Protein AF-A0ABD2HYL1-F1 (afdb_monomer_lite)

Secondary structure (DSSP, 8-state):
-THHHHHHHHHHHHHHHHHHHHHHHHHHHHHHHHHHHHHHHHHHHHHT-----------------------------PPP------------------TT-SS---EEPPSSHHHH-TTTTS--SEEEEEEE-SSHHHHHHHHHHHHTTTTSS-TTEEEEEEEEEPPHHHHHHHHHHHHHHHHHHHHHH--EEEEEEE--GGGHHHHHHH-

Organism: Heterodera schachtii (NCBI:txid97005)

InterPro domains:
  IPR002659 Glycosyl transferase, family 31 [PF01762] (141-208)
  IPR002659 Glycosyl transferase, family 31 [PTHR11214] (102-208)

Foldseek 3Di:
DPVVVVVVVVVVVVVVVVVVVVVVVVVVVVVVVVVVVVVVVVVVVVVPPPDPPPDDPPDDDDDDDDDDDDDDDDDDDDDDDDDPDDPPPDPDQDQDADPPDPDRKGKDAQPDPCLRCVPPPDQAPEEAEAEFELDPVRVVVVVVCCVPVVVVDDPSYQYAYEYEAADPVCVVPPRVPSVVVVVVVCVVPSRYIYMPHHSDPVCVVVVVVVD

pLDDT: mean 70.11, std 19.96, range [29.92, 96.69]

Structure (mmCIF, N/CA/C/O backbone):
data_AF-A0ABD2HYL1-F1
#
_entry.id   AF-A0ABD2HYL1-F1
#
loop_
_atom_site.group_PDB
_atom_site.id
_atom_site.type_symbol
_atom_site.label_atom_id
_atom_site.label_alt_id
_atom_site.label_comp_id
_atom_site.label_asym_id
_atom_site.label_entity_id
_atom_site.label_seq_id
_atom_site.pdbx_PDB_ins_code
_atom_site.Cartn_x
_atom_site.Cartn_y
_atom_site.Cartn_z
_atom_site.occupancy
_atom_site.B_iso_or_equiv
_atom_site.auth_seq_id
_atom_site.auth_comp_id
_atom_site.auth_asym_id
_atom_site.auth_atom_id
_atom_site.pdbx_PDB_model_num
ATOM 1 N N . MET A 1 1 ? 45.367 16.765 -58.460 1.00 54.31 1 MET A N 1
ATOM 2 C CA . MET A 1 1 ? 44.825 15.925 -57.358 1.00 54.31 1 MET A CA 1
ATOM 3 C C . MET A 1 1 ? 44.643 16.677 -56.028 1.00 54.31 1 MET A C 1
ATOM 5 O O . MET A 1 1 ? 44.100 16.112 -55.086 1.00 54.31 1 MET A O 1
ATOM 9 N N . GLU A 1 2 ? 45.032 17.951 -55.944 1.00 55.72 2 GLU A N 1
ATOM 10 C CA . GLU A 1 2 ? 45.098 18.722 -54.691 1.00 55.72 2 GLU A CA 1
ATOM 11 C C . GLU A 1 2 ? 43.747 19.307 -54.237 1.00 55.72 2 GLU A C 1
ATOM 13 O O . GLU A 1 2 ? 43.454 19.388 -53.047 1.00 55.72 2 GLU A O 1
ATOM 18 N N . ASN A 1 3 ? 42.843 19.569 -55.185 1.00 54.06 3 ASN A N 1
ATOM 19 C CA . ASN A 1 3 ? 41.555 20.224 -54.929 1.00 54.06 3 ASN A CA 1
ATOM 20 C C . ASN A 1 3 ? 40.503 19.346 -54.203 1.00 54.06 3 ASN A C 1
ATOM 22 O O . ASN A 1 3 ? 39.478 19.845 -53.747 1.00 54.06 3 ASN A O 1
ATOM 26 N N . ARG A 1 4 ? 40.729 18.026 -54.070 1.00 55.81 4 ARG A N 1
ATOM 27 C CA . ARG A 1 4 ? 39.819 17.123 -53.325 1.00 55.81 4 ARG A CA 1
ATOM 28 C C . ARG A 1 4 ? 40.064 17.129 -51.815 1.00 55.81 4 ARG A C 1
ATOM 30 O O . ARG A 1 4 ? 39.136 16.847 -51.062 1.00 55.81 4 ARG A O 1
ATOM 37 N N . LYS A 1 5 ? 41.283 17.450 -51.364 1.00 58.38 5 LYS A N 1
ATOM 38 C CA . LYS A 1 5 ? 41.641 17.392 -49.938 1.00 58.38 5 LYS A CA 1
ATOM 39 C C . LYS A 1 5 ? 41.016 18.543 -49.144 1.00 58.38 5 LYS A C 1
ATOM 41 O O . LYS A 1 5 ? 40.511 18.315 -48.053 1.00 58.38 5 LYS A O 1
ATOM 46 N N . THR A 1 6 ? 40.940 19.740 -49.722 1.00 58.94 6 THR A N 1
ATOM 47 C CA . THR A 1 6 ? 40.376 20.945 -49.081 1.00 58.94 6 THR A CA 1
ATOM 48 C C . THR A 1 6 ? 38.859 20.868 -48.858 1.00 58.94 6 THR A C 1
ATOM 50 O O . THR A 1 6 ? 38.344 21.384 -47.865 1.00 58.94 6 THR A O 1
ATOM 53 N N . ASN A 1 7 ? 38.125 20.180 -49.739 1.00 58.03 7 ASN A N 1
ATOM 54 C CA . ASN A 1 7 ? 36.667 20.046 -49.632 1.00 58.03 7 ASN A CA 1
ATOM 55 C C . ASN A 1 7 ? 36.246 19.088 -48.499 1.00 58.03 7 ASN A C 1
ATOM 57 O O . ASN A 1 7 ? 35.218 19.296 -47.851 1.00 58.03 7 ASN A O 1
ATOM 61 N N . LEU A 1 8 ? 37.059 18.063 -48.216 1.00 61.22 8 LEU A N 1
ATOM 62 C CA . LEU A 1 8 ? 36.779 17.086 -47.161 1.00 61.22 8 LEU A CA 1
ATOM 63 C C . LEU A 1 8 ? 36.908 17.717 -45.766 1.00 61.22 8 LEU A C 1
ATOM 65 O O . LEU A 1 8 ? 36.007 17.572 -44.940 1.00 61.22 8 LEU A O 1
ATOM 69 N N . THR A 1 9 ? 37.973 18.486 -45.526 1.00 59.97 9 THR A N 1
ATOM 70 C CA . THR A 1 9 ? 38.236 19.141 -44.233 1.00 59.97 9 THR A CA 1
ATOM 71 C C . THR A 1 9 ? 37.125 20.124 -43.857 1.00 59.97 9 THR A C 1
ATOM 73 O O . THR A 1 9 ? 36.706 20.187 -42.701 1.00 59.97 9 THR A O 1
ATOM 76 N N . ARG A 1 10 ? 36.561 20.830 -44.847 1.00 60.31 10 ARG A N 1
ATOM 77 C CA . ARG A 1 10 ? 35.443 21.765 -44.639 1.00 60.31 10 ARG A CA 1
ATOM 78 C C . ARG A 1 10 ? 34.154 21.050 -44.218 1.00 60.31 10 ARG A C 1
ATOM 80 O O . ARG A 1 10 ? 33.428 21.548 -43.362 1.00 60.31 10 ARG A O 1
ATOM 87 N N . ARG A 1 11 ? 33.882 19.858 -44.764 1.00 59.81 11 ARG A N 1
ATOM 88 C CA . ARG A 1 11 ? 32.701 19.049 -44.401 1.00 59.81 11 ARG A CA 1
ATOM 89 C C . ARG A 1 11 ? 32.804 18.450 -42.996 1.00 59.81 11 ARG A C 1
ATOM 91 O O . ARG A 1 11 ? 31.783 18.340 -42.319 1.00 59.81 11 ARG A O 1
ATOM 98 N N . PHE A 1 12 ? 34.010 18.110 -42.538 1.00 60.12 12 PHE A N 1
ATOM 99 C CA . PHE A 1 12 ? 34.228 17.644 -41.164 1.00 60.12 12 PHE A CA 1
ATOM 100 C C . PHE A 1 12 ? 34.055 18.765 -40.130 1.00 60.12 12 PHE A C 1
ATOM 102 O O . PHE A 1 12 ? 33.367 18.557 -39.131 1.00 60.12 12 PHE A O 1
ATOM 109 N N . ALA A 1 13 ? 34.554 19.974 -40.410 1.00 59.31 13 ALA A N 1
ATOM 110 C CA . ALA A 1 13 ? 34.379 21.127 -39.521 1.00 59.31 13 ALA A CA 1
ATOM 111 C C . ALA A 1 13 ? 32.898 21.519 -39.328 1.00 59.31 13 ALA A C 1
ATOM 113 O O . ALA A 1 13 ? 32.464 21.797 -38.209 1.00 59.31 13 ALA A O 1
ATOM 114 N N . ILE A 1 14 ? 32.092 21.468 -40.397 1.00 60.19 14 ILE A N 1
ATOM 115 C CA . ILE A 1 14 ? 30.652 21.777 -40.331 1.00 60.19 14 ILE A CA 1
ATOM 116 C C . ILE A 1 14 ? 29.903 20.727 -39.501 1.00 60.19 14 ILE A C 1
ATOM 118 O O . ILE A 1 14 ? 29.075 21.079 -38.664 1.00 60.19 14 ILE A O 1
ATOM 122 N N . ARG A 1 15 ? 30.218 19.434 -39.668 1.00 58.75 15 ARG A N 1
ATOM 123 C CA . ARG A 1 15 ? 29.582 18.374 -38.868 1.00 58.75 15 ARG A CA 1
ATOM 124 C C . ARG A 1 15 ? 29.908 18.508 -37.383 1.00 58.75 15 ARG A C 1
ATOM 126 O O . ARG A 1 15 ? 29.010 18.364 -36.564 1.00 58.75 15 ARG A O 1
ATOM 133 N N . GLN A 1 16 ? 31.141 18.846 -37.025 1.00 59.56 16 GLN A N 1
ATOM 134 C CA . GLN A 1 16 ? 31.532 18.988 -35.621 1.00 59.56 16 GLN A CA 1
ATOM 135 C C . GLN A 1 16 ? 30.869 20.201 -34.939 1.00 59.56 16 GLN A C 1
ATOM 137 O O . GLN A 1 16 ? 30.490 20.126 -33.771 1.00 59.56 16 GLN A O 1
ATOM 142 N N . SER A 1 17 ? 30.631 21.286 -35.684 1.00 61.88 17 SER A N 1
ATOM 143 C CA . SER A 1 17 ? 29.902 22.467 -35.196 1.00 61.88 17 SER A CA 1
ATOM 144 C C . SER A 1 17 ? 28.427 22.170 -34.873 1.00 61.88 17 SER A C 1
ATOM 146 O O . SER A 1 17 ? 27.932 22.578 -33.821 1.00 61.88 17 SER A O 1
ATOM 148 N N . VAL A 1 18 ? 27.743 21.384 -35.713 1.00 67.50 18 VAL A N 1
ATOM 149 C CA . VAL A 1 18 ? 26.324 21.029 -35.512 1.00 67.50 18 VAL A CA 1
ATOM 150 C C . VAL A 1 18 ? 26.119 20.162 -34.262 1.00 67.50 18 VAL A C 1
ATOM 152 O O . VAL A 1 18 ? 25.156 20.357 -33.520 1.00 67.50 18 VAL A O 1
ATOM 155 N N . TRP A 1 19 ? 27.046 19.245 -33.972 1.00 65.00 19 TRP A N 1
ATOM 156 C CA . TRP A 1 19 ? 26.977 18.396 -32.774 1.00 65.00 19 TRP A CA 1
ATOM 157 C C . TRP A 1 19 ? 27.194 19.184 -31.476 1.00 65.00 19 TRP A C 1
ATOM 159 O O . TRP A 1 19 ? 26.521 18.933 -30.470 1.00 65.00 19 TRP A O 1
ATOM 169 N N . ASN A 1 20 ? 28.077 20.182 -31.505 1.00 71.69 20 ASN A N 1
ATOM 170 C CA . ASN A 1 20 ? 28.303 21.064 -30.362 1.00 71.69 20 ASN A CA 1
ATOM 171 C C . ASN A 1 20 ? 27.087 21.960 -30.086 1.00 71.69 20 ASN A C 1
ATOM 173 O O . ASN A 1 20 ? 26.709 22.128 -28.927 1.00 71.69 20 ASN A O 1
ATOM 177 N N . LEU A 1 21 ? 26.422 22.460 -31.134 1.00 77.81 21 LEU A N 1
ATOM 178 C CA . LEU A 1 21 ? 25.214 23.276 -30.991 1.00 77.81 21 LEU A CA 1
ATOM 179 C C . LEU A 1 21 ? 24.044 22.473 -30.406 1.00 77.81 21 LEU A C 1
ATOM 181 O O . LEU A 1 21 ? 23.376 22.937 -29.485 1.00 77.81 21 LEU A O 1
ATOM 185 N N . HIS A 1 22 ? 23.841 21.237 -30.873 1.00 77.88 22 HIS A N 1
ATOM 186 C CA . HIS A 1 22 ? 22.798 20.360 -30.336 1.00 77.88 22 HIS A CA 1
ATOM 187 C C . HIS A 1 22 ? 23.034 20.036 -28.853 1.00 77.88 22 HIS A C 1
ATOM 189 O O . HIS A 1 22 ? 22.120 20.113 -28.034 1.00 77.88 22 HIS A O 1
ATOM 195 N N . THR A 1 23 ? 24.281 19.739 -28.480 1.00 83.69 23 THR A N 1
ATOM 196 C CA . THR A 1 23 ? 24.648 19.459 -27.083 1.00 83.69 23 THR A CA 1
ATOM 197 C C . THR A 1 23 ? 24.431 20.681 -26.188 1.00 83.69 23 THR A C 1
ATOM 199 O O . THR A 1 23 ? 23.961 20.545 -25.057 1.00 83.69 23 THR A O 1
ATOM 202 N N . PHE A 1 24 ? 24.725 21.880 -26.696 1.00 86.44 24 PHE A N 1
ATOM 203 C CA . PHE A 1 24 ? 24.491 23.131 -25.980 1.00 86.44 24 PHE A CA 1
ATOM 204 C C . PHE A 1 24 ? 22.992 23.410 -25.787 1.00 86.44 24 PHE A C 1
ATOM 206 O O . PHE A 1 24 ? 22.571 23.688 -24.665 1.00 86.44 24 PHE A O 1
ATOM 213 N N . CYS A 1 25 ? 22.173 23.239 -26.832 1.00 89.56 25 CYS A N 1
ATOM 214 C CA . CYS A 1 25 ? 20.716 23.376 -26.742 1.00 89.56 25 CYS A CA 1
ATOM 215 C C . CYS A 1 25 ? 20.105 22.408 -25.726 1.00 89.56 25 CYS A C 1
ATOM 217 O O . CYS A 1 25 ? 19.329 22.834 -24.877 1.00 89.56 25 CYS A O 1
ATOM 219 N N . VAL A 1 26 ? 20.487 21.127 -25.750 1.00 91.56 26 VAL A N 1
ATOM 220 C CA . VAL A 1 26 ? 19.956 20.135 -24.800 1.00 91.56 26 VAL A CA 1
ATOM 221 C C . VAL A 1 26 ? 20.318 20.500 -23.359 1.00 91.56 26 VAL A C 1
ATOM 223 O O . VAL A 1 26 ? 19.456 20.464 -22.482 1.00 91.56 26 VAL A O 1
ATOM 226 N N . ARG A 1 27 ? 21.568 20.910 -23.101 1.00 92.44 27 ARG A N 1
ATOM 227 C CA . ARG A 1 27 ? 21.992 21.357 -21.763 1.00 92.44 27 ARG A CA 1
ATOM 228 C C . ARG A 1 27 ? 21.221 22.592 -21.303 1.00 92.44 27 ARG A C 1
ATOM 230 O O . ARG A 1 27 ? 20.790 22.637 -20.155 1.00 92.44 27 ARG A O 1
ATOM 237 N N . PHE A 1 28 ? 21.001 23.555 -22.195 1.00 94.44 28 PHE A N 1
ATOM 238 C CA . PHE A 1 28 ? 20.227 24.754 -21.887 1.00 94.44 28 PHE A CA 1
ATOM 239 C C . PHE A 1 28 ? 18.757 24.426 -21.584 1.00 94.44 28 PHE A C 1
ATOM 241 O O . PHE A 1 28 ? 18.221 24.901 -20.586 1.00 94.44 28 PHE A O 1
ATOM 248 N N . CYS A 1 29 ? 18.125 23.546 -22.369 1.00 93.88 29 CYS A N 1
ATOM 249 C CA . CYS A 1 29 ? 16.758 23.084 -22.119 1.00 93.88 29 CYS A CA 1
ATOM 250 C C . CYS A 1 29 ? 16.619 22.384 -20.759 1.00 93.88 29 CYS A C 1
ATOM 252 O O . CYS A 1 29 ? 15.645 22.624 -20.047 1.00 93.88 29 CYS A O 1
ATOM 254 N N . ILE A 1 30 ? 17.596 21.556 -20.373 1.00 95.19 30 ILE A N 1
ATOM 255 C CA . ILE A 1 30 ? 17.605 20.885 -19.066 1.00 95.19 30 ILE A CA 1
ATOM 256 C C . ILE A 1 30 ? 17.700 21.914 -17.932 1.00 95.19 30 ILE A C 1
ATOM 258 O O . ILE A 1 30 ? 16.903 21.865 -16.996 1.00 95.19 30 ILE A O 1
ATOM 262 N N . LEU A 1 31 ? 18.631 22.870 -18.019 1.00 95.81 31 LEU A N 1
ATOM 263 C CA . LEU A 1 31 ? 18.790 23.917 -17.001 1.00 95.81 31 LEU A CA 1
ATOM 264 C C . LEU A 1 31 ? 17.539 24.793 -16.877 1.00 95.81 31 LEU A C 1
ATOM 266 O O . LEU A 1 31 ? 17.101 25.087 -15.766 1.00 95.81 31 LEU A O 1
ATOM 270 N N . PHE A 1 32 ? 16.925 25.152 -18.004 1.00 96.12 32 PHE A N 1
ATOM 271 C CA . PHE A 1 32 ? 15.684 25.919 -18.025 1.00 96.12 32 PHE A CA 1
ATOM 272 C C . PHE A 1 32 ? 14.521 25.158 -17.369 1.00 96.12 32 PHE A C 1
ATOM 274 O O . PHE A 1 32 ? 13.773 25.734 -16.580 1.00 96.12 32 PHE A O 1
ATOM 281 N N . ALA A 1 33 ? 14.405 23.849 -17.615 1.00 96.69 33 ALA A N 1
ATOM 282 C CA . ALA A 1 33 ? 13.395 23.010 -16.972 1.00 96.69 33 ALA A CA 1
ATOM 283 C C . ALA A 1 33 ? 13.583 22.931 -15.445 1.00 96.69 33 ALA A C 1
ATOM 285 O O . ALA A 1 33 ? 12.607 23.039 -14.701 1.00 96.69 33 ALA A O 1
ATOM 286 N N . PHE A 1 34 ? 14.826 22.800 -14.963 1.00 96.56 34 PHE A N 1
ATOM 287 C CA . PHE A 1 34 ? 15.119 22.840 -13.525 1.00 96.56 34 PHE A CA 1
ATOM 288 C C . PHE A 1 34 ? 14.783 24.197 -12.903 1.00 96.56 34 PHE A C 1
ATOM 290 O O . PHE A 1 34 ? 14.209 24.240 -11.815 1.00 96.56 34 PHE A O 1
ATOM 297 N N . PHE A 1 35 ? 15.092 25.293 -13.600 1.00 96.44 35 PHE A N 1
ATOM 298 C CA . PHE A 1 35 ? 14.765 26.639 -13.138 1.00 96.44 35 PHE A CA 1
ATOM 299 C C . PHE A 1 35 ? 13.249 26.848 -13.022 1.00 96.44 35 PHE A C 1
ATOM 301 O O . PHE A 1 35 ? 12.773 27.317 -11.989 1.00 96.44 35 PHE A O 1
ATOM 308 N N . LEU A 1 36 ? 12.475 26.428 -14.030 1.00 96.38 36 LEU A N 1
ATOM 309 C CA . LEU A 1 36 ? 11.011 26.482 -13.982 1.00 96.38 36 LEU A CA 1
ATOM 310 C C . LEU A 1 36 ? 10.437 25.640 -12.839 1.00 96.38 36 LEU A C 1
ATOM 312 O O . LEU A 1 36 ? 9.541 26.097 -12.133 1.00 96.38 36 LEU A O 1
ATOM 316 N N . LEU A 1 37 ? 10.961 24.432 -12.618 1.00 96.00 37 LEU A N 1
ATOM 317 C CA . LEU A 1 37 ? 10.510 23.577 -11.521 1.00 96.00 37 LEU A CA 1
ATOM 318 C C . LEU A 1 37 ? 10.794 24.216 -10.153 1.00 96.00 37 LEU A C 1
ATOM 320 O O . LEU A 1 37 ? 9.911 24.238 -9.295 1.00 96.00 37 LEU A O 1
ATOM 324 N N . ALA A 1 38 ? 11.995 24.766 -9.957 1.00 95.56 38 ALA A N 1
ATOM 325 C CA . ALA A 1 38 ? 12.361 25.469 -8.731 1.00 95.56 38 ALA A CA 1
ATOM 326 C C . ALA A 1 38 ? 11.467 26.695 -8.498 1.00 95.56 38 ALA A C 1
ATOM 328 O O . ALA A 1 38 ? 10.965 26.886 -7.392 1.00 95.56 38 ALA A O 1
ATOM 329 N N . PHE A 1 39 ? 11.199 27.476 -9.547 1.00 94.38 39 PHE A N 1
ATOM 330 C CA . PHE A 1 39 ? 10.307 28.633 -9.491 1.00 94.38 39 PHE A CA 1
ATOM 331 C C . PHE A 1 39 ? 8.870 28.245 -9.105 1.00 94.38 39 PHE A C 1
ATOM 333 O O . PHE A 1 39 ? 8.274 28.876 -8.235 1.00 94.38 39 PHE A O 1
ATOM 340 N N . LEU A 1 40 ? 8.331 27.158 -9.670 1.00 93.44 40 LEU A N 1
ATOM 341 C CA . LEU A 1 40 ? 7.005 26.637 -9.314 1.00 93.44 40 LEU A CA 1
ATOM 342 C C . LEU A 1 40 ? 6.931 26.148 -7.861 1.00 93.44 40 LEU A C 1
ATOM 344 O O . LEU A 1 40 ? 5.921 26.369 -7.190 1.00 93.44 40 LEU A O 1
ATOM 348 N N . ILE A 1 41 ? 7.993 25.512 -7.353 1.00 91.31 41 ILE A N 1
ATOM 349 C CA . ILE A 1 41 ? 8.089 25.131 -5.937 1.00 91.31 41 ILE A CA 1
ATOM 350 C C . ILE A 1 41 ? 8.068 26.386 -5.060 1.00 91.31 41 ILE A C 1
ATOM 352 O O . ILE A 1 41 ? 7.317 26.427 -4.089 1.00 91.31 41 ILE A O 1
ATOM 356 N N . LEU A 1 42 ? 8.822 27.421 -5.439 1.00 88.69 42 LEU A N 1
ATOM 357 C CA . LEU A 1 42 ? 8.927 28.679 -4.701 1.00 88.69 42 LEU A CA 1
ATOM 358 C C . LEU A 1 42 ? 7.587 29.433 -4.663 1.00 88.69 42 LEU A C 1
ATOM 360 O O . LEU A 1 42 ? 7.182 29.914 -3.605 1.00 88.69 42 LEU A O 1
ATOM 364 N N . ILE A 1 43 ? 6.844 29.470 -5.774 1.00 86.88 43 ILE A N 1
ATOM 365 C CA . ILE A 1 43 ? 5.471 30.003 -5.797 1.00 86.88 43 ILE A CA 1
ATOM 366 C C . ILE A 1 43 ? 4.580 29.203 -4.847 1.00 86.88 43 ILE A C 1
ATOM 368 O O . ILE A 1 43 ? 3.889 29.789 -4.016 1.00 86.88 43 ILE A O 1
ATOM 372 N N . ARG A 1 44 ? 4.618 27.867 -4.921 1.00 82.69 44 ARG A N 1
ATOM 373 C CA . ARG A 1 44 ? 3.781 27.000 -4.083 1.00 82.69 44 ARG A CA 1
ATOM 374 C C . ARG A 1 44 ? 4.064 27.191 -2.593 1.00 82.69 44 ARG A C 1
ATOM 376 O O . ARG A 1 44 ? 3.125 27.184 -1.804 1.00 82.69 44 ARG A O 1
ATOM 383 N N . THR A 1 45 ? 5.324 27.368 -2.200 1.00 81.25 45 THR A N 1
ATOM 384 C CA . THR A 1 45 ? 5.694 27.578 -0.792 1.00 81.25 45 THR A CA 1
ATOM 385 C C . THR A 1 45 ? 5.321 28.967 -0.284 1.00 81.25 45 THR A C 1
ATOM 387 O O . THR A 1 45 ? 4.964 29.090 0.883 1.00 81.25 45 THR A O 1
ATOM 390 N N . ASN A 1 46 ? 5.358 29.996 -1.138 1.00 75.31 46 ASN A N 1
ATOM 391 C CA . ASN A 1 46 ? 4.948 31.351 -0.755 1.00 75.31 46 ASN A CA 1
ATOM 392 C C . ASN A 1 46 ? 3.420 31.516 -0.715 1.00 75.31 46 ASN A C 1
ATOM 394 O O . ASN A 1 46 ? 2.915 32.224 0.148 1.00 75.31 46 ASN A O 1
ATOM 398 N N . PHE A 1 47 ? 2.670 30.823 -1.580 1.00 65.50 47 PHE A N 1
ATOM 399 C CA . PHE A 1 47 ? 1.202 30.896 -1.591 1.00 65.50 47 PHE A CA 1
ATOM 400 C C . PHE A 1 47 ? 0.512 30.049 -0.508 1.00 65.50 47 PHE A C 1
ATOM 402 O O . PHE A 1 47 ? -0.652 30.295 -0.208 1.00 65.50 47 PHE A O 1
ATOM 409 N N . LEU A 1 48 ? 1.194 29.064 0.094 1.00 56.50 48 LEU A N 1
ATOM 410 C CA . LEU A 1 48 ? 0.629 28.232 1.172 1.00 56.50 48 LEU A CA 1
ATOM 411 C C . LEU A 1 48 ? 0.923 28.743 2.592 1.00 56.50 48 LEU A C 1
ATOM 413 O O . LEU A 1 48 ? 0.501 28.108 3.556 1.00 56.50 48 LEU A O 1
ATOM 417 N N . HIS A 1 49 ? 1.609 29.878 2.749 1.00 53.41 49 HIS A N 1
ATOM 418 C CA . HIS A 1 49 ? 1.856 30.488 4.059 1.00 53.41 49 HIS A CA 1
ATOM 419 C C . HIS A 1 49 ? 0.722 31.444 4.471 1.00 53.41 49 HIS A C 1
ATOM 421 O O . HIS A 1 49 ? 0.943 32.596 4.826 1.00 53.41 49 HIS A O 1
ATOM 427 N N . THR A 1 50 ? -0.519 30.957 4.461 1.00 54.84 50 THR A N 1
ATOM 428 C CA . THR A 1 50 ? -1.543 31.492 5.367 1.00 54.84 50 THR A CA 1
ATOM 429 C C . THR A 1 50 ? -1.399 30.761 6.702 1.00 54.84 50 THR A C 1
ATOM 431 O O . THR A 1 50 ? -1.552 29.536 6.722 1.00 54.84 50 THR A O 1
ATOM 434 N N . PRO A 1 51 ? -1.089 31.449 7.815 1.00 54.00 51 PRO A N 1
ATOM 435 C CA . PRO A 1 51 ? -1.026 30.798 9.116 1.00 54.00 51 PRO A CA 1
ATOM 436 C C . PRO A 1 51 ? -2.417 30.254 9.473 1.00 54.00 51 PRO A C 1
ATOM 438 O O . PRO A 1 51 ? -3.410 30.956 9.258 1.00 54.00 51 PRO A O 1
ATOM 441 N N . PRO A 1 52 ? -2.537 29.041 10.038 1.00 49.25 52 PRO A N 1
ATOM 442 C CA . PRO A 1 52 ? -3.801 28.600 10.595 1.00 4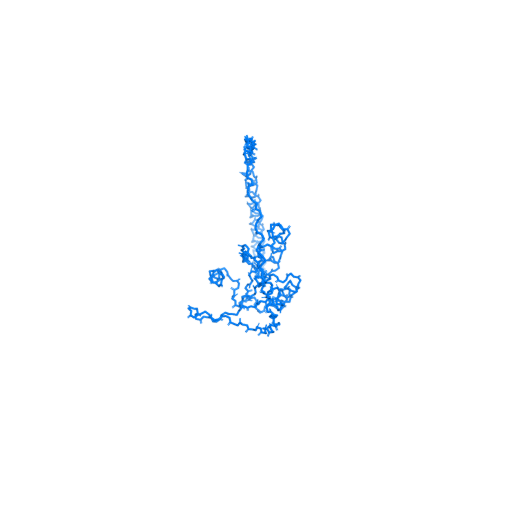9.25 52 PRO A CA 1
ATOM 443 C C . PRO A 1 52 ? -4.075 29.408 11.870 1.00 49.25 52 PRO A C 1
ATOM 445 O O . PRO A 1 52 ? -3.687 29.028 12.971 1.00 49.25 52 PRO A O 1
ATOM 448 N N . PHE A 1 53 ? -4.767 30.538 11.727 1.00 48.62 53 PHE A N 1
ATOM 449 C CA . PHE A 1 53 ? -5.559 31.104 12.810 1.00 48.62 53 PHE A CA 1
ATOM 450 C C . PHE A 1 53 ? -6.777 30.197 13.007 1.00 48.62 53 PHE A C 1
ATOM 452 O O . PHE A 1 53 ? -7.827 30.403 12.410 1.00 48.62 53 PHE A O 1
ATOM 459 N N . PHE A 1 54 ? -6.635 29.181 13.854 1.00 43.78 54 PHE A N 1
ATOM 460 C CA . PHE A 1 54 ? -7.777 28.554 14.513 1.00 43.78 54 PHE A CA 1
ATOM 461 C C . PHE A 1 54 ? -7.671 28.821 16.010 1.00 43.78 54 PHE A C 1
ATOM 463 O O . PHE A 1 54 ? -7.221 28.009 16.813 1.00 43.78 54 PHE A O 1
ATOM 470 N N . SER A 1 55 ? -8.081 30.038 16.358 1.00 47.03 55 SER A N 1
ATOM 471 C CA . SER A 1 55 ? -8.519 30.370 17.701 1.00 47.03 55 SER A CA 1
ATOM 472 C C . SER A 1 55 ? -9.938 29.829 17.833 1.00 47.03 55 SER A C 1
ATOM 474 O O . SER A 1 55 ? -10.856 30.317 17.180 1.00 47.03 55 SER A O 1
ATOM 476 N N . SER A 1 56 ? -10.129 28.787 18.633 1.00 43.28 56 SER A N 1
ATOM 477 C CA . SER A 1 56 ? -11.427 28.448 19.221 1.00 43.28 56 SER A CA 1
ATOM 478 C C . SER A 1 56 ? -11.170 27.739 20.542 1.00 43.28 56 SER A C 1
ATOM 480 O O . SER A 1 56 ? -11.058 26.519 20.618 1.00 43.28 56 SER A O 1
ATOM 482 N N . ARG A 1 57 ? -11.037 28.551 21.595 1.00 43.06 57 ARG A N 1
ATOM 483 C CA . ARG A 1 57 ? -11.255 28.119 22.974 1.00 43.06 57 ARG A CA 1
ATOM 484 C C . ARG A 1 57 ? -12.669 27.542 23.051 1.00 43.06 57 ARG A C 1
ATOM 486 O O . ARG A 1 57 ? -13.631 28.299 22.978 1.00 43.06 57 ARG A O 1
ATOM 493 N N . PHE A 1 58 ? -12.799 26.231 23.211 1.00 40.78 58 PHE A N 1
ATOM 494 C CA . PHE A 1 58 ? -14.033 25.651 23.727 1.00 40.78 58 PHE A CA 1
ATOM 495 C C . PHE A 1 58 ? -13.953 25.669 25.249 1.00 40.78 58 PHE A C 1
ATOM 497 O O . PHE A 1 58 ? -13.400 24.776 25.887 1.00 40.78 58 PHE A O 1
ATOM 504 N N . THR A 1 59 ? -14.458 26.758 25.815 1.00 37.78 59 THR A N 1
ATOM 505 C CA . THR A 1 59 ? -14.756 26.872 27.238 1.00 37.78 59 THR A CA 1
ATOM 506 C C . THR A 1 59 ? -16.060 26.117 27.498 1.00 37.78 59 THR A C 1
ATOM 508 O O . THR A 1 59 ? -17.083 26.408 26.880 1.00 37.78 59 THR A O 1
ATOM 511 N N . LEU A 1 60 ? -16.006 25.135 28.396 1.00 41.28 60 LEU A N 1
ATOM 512 C CA . LEU A 1 60 ? -17.163 24.467 28.996 1.00 41.28 60 LEU A CA 1
ATOM 513 C C . LEU A 1 60 ? -18.142 25.477 29.615 1.00 41.28 60 LEU A C 1
ATOM 515 O O . LEU A 1 60 ? -17.700 26.444 30.241 1.00 41.28 60 LEU A O 1
ATOM 519 N N . PRO A 1 61 ? -19.440 25.143 29.625 1.00 44.47 61 PRO A N 1
ATOM 520 C CA . PRO A 1 61 ? -20.246 25.369 30.808 1.00 44.47 61 PRO A CA 1
ATOM 521 C C . PRO A 1 61 ? -20.761 24.042 31.374 1.00 44.47 61 PRO A C 1
ATOM 523 O O . PRO A 1 61 ? -21.444 23.261 30.715 1.00 44.47 61 PRO A O 1
ATOM 526 N N . LEU A 1 62 ? -20.414 23.830 32.641 1.00 39.25 62 LEU A N 1
ATOM 527 C CA . LEU A 1 62 ? -21.072 22.929 33.577 1.00 39.25 62 LEU A CA 1
ATOM 528 C C . LEU A 1 62 ? -22.532 23.376 33.780 1.00 39.25 62 LEU A C 1
ATOM 530 O O . LEU A 1 62 ? -22.777 24.577 33.914 1.00 39.25 62 LEU A O 1
ATOM 534 N N . PRO A 1 63 ? -23.475 22.434 33.928 1.00 49.00 63 PRO A N 1
ATOM 535 C CA . PRO A 1 63 ? -24.513 22.624 34.932 1.00 49.00 63 PRO A CA 1
ATOM 536 C C . PRO A 1 63 ? -24.587 21.437 35.896 1.00 49.00 63 PRO A C 1
ATOM 538 O O . PRO A 1 63 ? -24.768 20.279 35.530 1.00 49.00 63 PRO A O 1
ATOM 541 N N . SER A 1 64 ? -24.457 21.789 37.166 1.00 40.19 64 SER A N 1
ATOM 542 C CA . SER A 1 64 ? -24.828 21.043 38.360 1.00 40.19 64 SER A CA 1
ATOM 543 C C . SER A 1 64 ? -26.326 20.718 38.399 1.00 40.19 64 SER A C 1
ATOM 545 O O . SER A 1 64 ? -27.137 21.633 38.276 1.00 40.19 64 SER A O 1
ATOM 547 N N . SER A 1 65 ? -26.697 19.461 38.660 1.00 40.00 65 SER A N 1
ATOM 548 C CA . SER A 1 65 ? -27.546 19.041 39.801 1.00 40.00 65 SER A CA 1
ATOM 549 C C . SER A 1 65 ? -28.069 17.601 39.648 1.00 40.00 65 SER A C 1
ATOM 551 O O . SER A 1 65 ? -28.577 17.197 38.608 1.00 40.00 65 SER A O 1
ATOM 553 N N . LEU A 1 66 ? -27.902 16.839 40.734 1.00 42.88 66 LEU A N 1
ATOM 554 C CA . LEU A 1 66 ? -28.498 15.531 41.029 1.00 42.88 66 LEU A CA 1
ATOM 555 C C . LEU A 1 66 ? -30.040 15.612 41.075 1.00 42.88 66 LEU A C 1
ATOM 557 O O . LEU A 1 66 ? -30.579 16.661 41.432 1.00 42.88 66 LEU A O 1
ATOM 561 N N . PRO A 1 67 ? -30.745 14.482 40.885 1.00 43.97 67 PRO A N 1
ATOM 562 C CA . PRO A 1 67 ? -31.339 13.866 42.074 1.00 43.97 67 PRO A CA 1
ATOM 563 C C . PRO A 1 67 ? -31.204 12.340 42.148 1.00 43.97 67 PRO A C 1
ATOM 565 O O . PRO A 1 67 ? -31.300 11.602 41.171 1.00 43.97 67 PRO A O 1
ATOM 568 N N . SER A 1 68 ? -31.011 11.902 43.387 1.00 38.19 68 SER A N 1
ATOM 569 C CA . SER A 1 68 ? -31.008 10.537 43.896 1.00 38.19 68 SER A CA 1
ATOM 570 C C . SER A 1 68 ? -32.342 9.816 43.675 1.00 38.19 68 SER A C 1
ATOM 572 O O . SER A 1 68 ? -33.394 10.360 43.997 1.00 38.19 68 SER A O 1
ATOM 574 N N . SER A 1 69 ? -32.303 8.554 43.248 1.00 38.72 69 SER A N 1
ATOM 575 C CA . SER A 1 69 ? -33.164 7.485 43.790 1.00 38.72 69 SER A CA 1
ATOM 576 C C . SER A 1 69 ? -32.781 6.125 43.199 1.00 38.72 69 SER A C 1
ATOM 578 O O . SER A 1 69 ? -32.966 5.843 42.020 1.00 38.72 69 SER A O 1
ATOM 580 N N . LEU A 1 70 ? -32.221 5.278 44.063 1.00 43.97 70 LEU A N 1
ATOM 581 C CA . LEU A 1 70 ? -32.144 3.828 43.893 1.00 43.97 70 LEU A CA 1
ATOM 582 C C . LEU A 1 70 ? -33.541 3.211 44.064 1.00 43.97 70 LEU A C 1
ATOM 584 O O . LEU A 1 70 ? -34.308 3.673 44.911 1.00 43.97 70 LEU A O 1
ATOM 588 N N . PRO A 1 71 ? -33.800 2.080 43.396 1.00 52.59 71 PRO A N 1
ATOM 589 C CA . PRO A 1 71 ? -34.447 0.959 44.065 1.00 52.59 71 PRO A CA 1
ATOM 590 C C . PRO A 1 71 ? -33.628 -0.342 43.931 1.00 52.59 71 PRO A C 1
ATOM 592 O O . PRO A 1 71 ? -32.680 -0.411 43.146 1.00 52.59 71 PRO A O 1
ATOM 595 N N . PRO A 1 72 ? -33.931 -1.356 44.761 1.00 47.25 72 PRO A N 1
ATOM 596 C CA . PRO A 1 72 ? -32.962 -2.360 45.164 1.00 47.25 72 PRO A CA 1
ATOM 597 C C . PRO A 1 72 ? -32.867 -3.575 44.237 1.00 47.25 72 PRO A C 1
ATOM 599 O O . PRO A 1 72 ? -33.794 -3.965 43.531 1.00 47.25 72 PRO A O 1
ATOM 602 N N . SER A 1 73 ? -31.693 -4.184 44.356 1.00 38.81 73 SER A N 1
ATOM 603 C CA . SER A 1 73 ? -31.291 -5.567 44.131 1.00 38.81 73 SER A CA 1
ATOM 604 C C . SER A 1 73 ? -32.424 -6.586 43.961 1.00 38.81 73 SER A C 1
ATOM 606 O O . SER A 1 73 ? -33.138 -6.909 44.908 1.00 38.81 73 SER A O 1
ATOM 608 N N . SER A 1 74 ? -32.473 -7.223 42.793 1.00 36.75 74 SER A N 1
ATOM 609 C CA . SER A 1 74 ? -32.980 -8.590 42.663 1.00 36.75 74 SER A CA 1
ATOM 610 C C . SER A 1 74 ? -31.950 -9.430 41.911 1.00 36.75 74 SER A C 1
ATOM 612 O O . SER A 1 74 ? -31.700 -9.284 40.718 1.00 36.75 74 SER A O 1
ATOM 614 N N . SER A 1 75 ? -31.287 -10.284 42.682 1.00 38.47 75 SER A N 1
ATOM 615 C CA . SER A 1 75 ? -30.431 -11.368 42.230 1.00 38.47 75 SER A CA 1
ATOM 616 C C . SER A 1 75 ? -31.256 -12.376 41.432 1.00 38.47 75 SER A C 1
ATOM 618 O O . SER A 1 75 ? -32.097 -13.068 42.006 1.00 38.47 75 SER A O 1
ATOM 620 N N . SER A 1 76 ? -30.988 -12.500 40.134 1.00 39.84 76 SER A N 1
ATOM 621 C CA . SER A 1 76 ? -31.317 -13.714 39.390 1.00 39.84 76 SER A CA 1
ATOM 622 C C . SER A 1 76 ? -30.032 -14.296 38.810 1.00 39.84 76 SER A C 1
ATOM 624 O O . SER A 1 76 ? -29.340 -13.715 37.979 1.00 39.84 76 SER A O 1
ATOM 626 N N . SER A 1 77 ? -29.671 -15.437 39.372 1.00 39.41 77 SER A N 1
ATOM 627 C CA . SER A 1 77 ? -28.632 -16.349 38.936 1.00 39.41 77 SER A CA 1
ATOM 628 C C . SER A 1 77 ? -29.005 -16.930 37.570 1.00 39.41 77 SER A C 1
ATOM 630 O O . SER A 1 77 ? -29.902 -17.765 37.471 1.00 39.41 77 SER A O 1
ATOM 632 N N . ALA A 1 78 ? -28.308 -16.509 36.514 1.00 36.53 78 ALA A N 1
ATOM 633 C CA . ALA A 1 78 ? -28.362 -17.180 35.219 1.00 36.53 78 ALA A CA 1
ATOM 634 C C . ALA A 1 78 ? -27.273 -18.273 35.166 1.00 36.53 78 ALA A C 1
ATOM 636 O O . ALA A 1 78 ? -26.105 -17.979 35.436 1.00 36.53 78 ALA A O 1
ATOM 637 N N . PRO A 1 79 ? -27.627 -19.533 34.858 1.00 40.56 79 PRO A N 1
ATOM 638 C CA . PRO A 1 79 ? -26.697 -20.650 34.886 1.00 40.56 79 PRO A CA 1
ATOM 639 C C . PRO A 1 79 ? -25.716 -20.615 33.709 1.00 40.56 79 PRO A C 1
ATOM 641 O O . PRO A 1 79 ? -26.076 -20.486 32.540 1.00 40.56 79 PRO A O 1
ATOM 644 N N . SER A 1 80 ? -24.451 -20.799 34.062 1.00 40.22 80 SER A N 1
ATOM 645 C CA . SER A 1 80 ? -23.331 -21.134 33.195 1.00 40.22 80 SER A CA 1
ATOM 646 C C . SER A 1 80 ? -23.578 -22.429 32.416 1.00 40.22 80 SER A C 1
ATOM 648 O O . SER A 1 80 ? -23.703 -23.493 33.018 1.00 40.22 80 SER A O 1
ATOM 650 N N . SER A 1 81 ? -23.557 -22.363 31.084 1.00 37.56 81 SER A N 1
ATOM 651 C CA . SER A 1 81 ? -23.216 -23.510 30.230 1.00 37.56 81 SER A CA 1
ATOM 652 C C . SER A 1 81 ? -22.699 -23.033 28.866 1.00 37.56 81 SER A C 1
ATOM 654 O O . SER A 1 81 ? -23.446 -22.792 27.925 1.00 37.56 81 SER A O 1
ATOM 656 N N . LEU A 1 82 ? -21.378 -22.870 28.767 1.00 34.12 82 LEU A N 1
ATOM 657 C CA . LEU A 1 82 ? -20.670 -22.864 27.485 1.00 34.12 82 LEU A CA 1
ATOM 658 C C . LEU A 1 82 ? -20.464 -24.329 27.070 1.00 34.12 82 LEU A C 1
ATOM 660 O O . LEU A 1 82 ? -19.862 -25.071 27.850 1.00 34.12 82 LEU A O 1
ATOM 664 N N . PRO A 1 83 ? -20.896 -24.780 25.881 1.00 49.56 83 PRO A N 1
ATOM 665 C CA . PRO A 1 83 ? -20.373 -26.022 25.337 1.00 49.56 83 PRO A CA 1
ATOM 666 C C . PRO A 1 83 ? -18.921 -25.791 24.873 1.00 49.56 83 PRO A C 1
ATOM 668 O O . PRO A 1 83 ? -18.609 -24.723 24.337 1.00 49.56 83 PRO A O 1
ATOM 671 N N . PRO A 1 84 ? -18.013 -26.766 25.053 1.00 39.19 84 PRO A N 1
ATOM 672 C CA . PRO A 1 84 ? -16.654 -26.666 24.546 1.00 39.19 84 PRO A CA 1
ATOM 673 C C . PRO A 1 84 ? -16.698 -26.806 23.022 1.00 39.19 84 PRO A C 1
ATOM 675 O O . PRO A 1 84 ? -16.835 -27.904 22.479 1.00 39.19 84 PRO A O 1
ATOM 678 N N . SER A 1 85 ? -16.606 -25.689 22.303 1.00 37.03 85 SER A N 1
ATOM 679 C CA . SER A 1 85 ? -16.363 -25.717 20.866 1.00 37.03 85 SER A CA 1
ATOM 680 C C . SER A 1 85 ? -14.939 -26.214 20.630 1.00 37.03 85 SER A C 1
ATOM 682 O O . SER A 1 85 ? -13.945 -25.520 20.838 1.00 37.03 85 SER A O 1
ATOM 684 N N . SER A 1 86 ? -14.873 -27.478 20.221 1.00 37.91 86 SER A N 1
ATOM 685 C CA . SER A 1 86 ? -13.694 -28.130 19.658 1.00 37.91 86 SER A CA 1
ATOM 686 C C . SER A 1 86 ? -12.990 -27.200 18.657 1.00 37.91 86 SER A C 1
ATOM 688 O O . SER A 1 86 ? -13.678 -26.500 17.905 1.00 37.91 86 SER A O 1
ATOM 690 N N . PRO A 1 87 ? -11.645 -27.174 18.599 1.00 37.84 87 PRO A N 1
ATOM 691 C CA . PRO A 1 87 ? -10.935 -26.348 17.637 1.00 37.84 87 PRO A CA 1
ATOM 692 C C . PRO A 1 87 ? -11.215 -26.894 16.237 1.00 37.84 87 PRO A C 1
ATOM 694 O O . PRO A 1 87 ? -10.640 -27.894 15.814 1.00 37.84 87 PRO A O 1
ATOM 697 N N . LEU A 1 88 ? -12.133 -26.242 15.524 1.00 34.94 88 LEU A N 1
ATOM 698 C CA . LEU A 1 88 ? -12.357 -26.470 14.106 1.00 34.94 88 LEU A CA 1
ATOM 699 C C . LEU A 1 88 ? -11.049 -26.148 13.376 1.00 34.94 88 LEU A C 1
ATOM 701 O O . LEU A 1 88 ? -10.695 -24.983 13.178 1.00 34.94 88 LEU A O 1
ATOM 705 N N . SER A 1 89 ? -10.308 -27.194 13.013 1.00 29.92 89 SER A N 1
ATOM 706 C CA . SER A 1 89 ? -9.145 -27.130 12.137 1.00 29.92 89 SER A CA 1
ATOM 707 C C . SER A 1 89 ? -9.613 -26.818 10.717 1.00 29.92 89 SER A C 1
ATOM 709 O O . SER A 1 89 ? -9.680 -27.663 9.829 1.00 29.92 89 SER A O 1
ATOM 711 N N . PHE A 1 90 ? -9.967 -25.560 10.492 1.00 34.50 90 PHE A N 1
ATOM 712 C CA . PHE A 1 90 ? -10.281 -25.067 9.166 1.00 34.50 90 PHE A CA 1
ATOM 713 C C . PHE A 1 90 ? -8.985 -24.776 8.403 1.00 34.50 90 PHE A C 1
ATOM 715 O O . PHE A 1 90 ? -8.387 -23.709 8.524 1.00 34.50 90 PHE A O 1
ATOM 722 N N . SER A 1 91 ? -8.549 -25.755 7.612 1.00 32.53 91 SER A N 1
ATOM 723 C CA . SER A 1 91 ? -7.565 -25.555 6.549 1.00 32.53 91 SER A CA 1
ATOM 724 C C . SER A 1 91 ? -8.267 -24.897 5.363 1.00 32.53 91 SER A C 1
ATOM 726 O O . SER A 1 91 ? -9.060 -25.538 4.675 1.00 32.53 91 SER A O 1
ATOM 728 N N . PHE A 1 92 ? -8.012 -23.607 5.138 1.00 44.06 92 PHE A N 1
ATOM 729 C CA . PHE A 1 92 ? -8.611 -22.870 4.031 1.00 44.06 92 PHE A CA 1
ATOM 730 C C . PHE A 1 92 ? -7.558 -22.360 3.047 1.00 44.06 92 PHE A C 1
ATOM 732 O O . PHE A 1 92 ? -6.881 -21.362 3.273 1.00 44.06 92 PHE A O 1
ATOM 739 N N . SER A 1 93 ? -7.516 -23.022 1.892 1.00 37.62 93 SER A N 1
ATOM 740 C CA . SER A 1 93 ? -7.297 -22.375 0.598 1.00 37.62 93 SER A CA 1
ATOM 741 C C . SER A 1 93 ? -8.681 -22.018 0.031 1.00 37.62 93 SER A C 1
ATOM 743 O O . SER A 1 93 ? -9.160 -22.647 -0.911 1.00 37.62 93 SER A O 1
ATOM 745 N N . SER A 1 94 ? -9.419 -21.108 0.678 1.00 42.53 94 SER A N 1
ATOM 746 C CA . SER A 1 94 ? -10.765 -20.732 0.222 1.00 42.53 94 SER A CA 1
ATOM 747 C C . SER A 1 94 ? -10.670 -19.704 -0.900 1.00 42.53 94 SER A C 1
ATOM 749 O O . SER A 1 94 ? -10.527 -18.502 -0.687 1.00 42.53 94 SER A O 1
ATOM 751 N N . VAL A 1 95 ? -10.772 -20.191 -2.133 1.00 46.56 95 VAL A N 1
ATOM 752 C CA . VAL A 1 95 ? -11.112 -19.355 -3.285 1.00 46.56 95 VAL A CA 1
ATOM 753 C C . VAL A 1 95 ? -12.565 -18.912 -3.103 1.00 46.56 95 VAL A C 1
ATOM 755 O O . VAL A 1 95 ? -13.476 -19.726 -3.229 1.00 46.56 95 VAL A O 1
ATOM 758 N N . VAL A 1 96 ? -12.793 -17.641 -2.767 1.00 46.62 96 VAL A N 1
ATOM 759 C CA . VAL A 1 96 ? -14.149 -17.077 -2.734 1.00 46.62 96 VAL A CA 1
ATOM 760 C C . VAL A 1 96 ? -14.548 -16.757 -4.172 1.00 46.62 96 VAL A C 1
ATOM 762 O O . VAL A 1 96 ? -13.952 -15.890 -4.808 1.00 46.62 96 VAL A O 1
ATOM 765 N N . HIS A 1 97 ? -15.519 -17.495 -4.709 1.00 43.09 97 HIS A N 1
ATOM 766 C CA . HIS A 1 97 ? -16.010 -17.298 -6.069 1.00 43.09 97 HIS A CA 1
ATOM 767 C C . HIS A 1 97 ? -17.250 -16.402 -6.053 1.00 43.09 97 HIS A C 1
ATOM 769 O O . HIS A 1 97 ? -18.247 -16.730 -5.415 1.00 43.09 97 HIS A O 1
ATOM 775 N N . PHE A 1 98 ? -17.187 -15.269 -6.751 1.00 47.47 98 PHE A N 1
ATOM 776 C CA . PHE A 1 98 ? -18.309 -14.345 -6.874 1.00 47.47 98 PHE A CA 1
ATOM 777 C C . PHE A 1 98 ? -19.001 -14.593 -8.212 1.00 47.47 98 PHE A C 1
ATOM 779 O O . PHE A 1 98 ? -18.410 -14.394 -9.269 1.00 47.47 98 PHE A O 1
ATOM 786 N N . SER A 1 99 ? -20.261 -15.015 -8.161 1.00 46.66 99 SER A N 1
ATOM 787 C CA . SER A 1 99 ? -21.059 -15.456 -9.315 1.00 46.66 99 SER A CA 1
ATOM 788 C C . SER A 1 99 ? -21.343 -14.371 -10.364 1.00 46.66 99 SER A C 1
ATOM 790 O O . SER A 1 99 ? -21.734 -14.707 -11.476 1.00 46.66 99 SER A O 1
ATOM 792 N N . ASN A 1 100 ? -21.108 -13.091 -10.052 1.00 45.91 100 ASN A N 1
ATOM 793 C CA . ASN A 1 100 ? -21.304 -11.960 -10.973 1.00 45.91 100 ASN A CA 1
ATOM 794 C C . ASN A 1 100 ? -20.010 -11.404 -11.588 1.00 45.91 100 ASN A C 1
ATOM 796 O O . ASN A 1 100 ? -20.062 -10.484 -12.401 1.00 45.91 100 ASN A O 1
ATOM 800 N N . PHE A 1 101 ? -18.847 -11.956 -11.239 1.00 51.91 101 PHE A N 1
ATOM 801 C CA . PHE A 1 101 ? -17.582 -11.593 -11.867 1.00 51.91 101 PHE A CA 1
ATOM 802 C C . PHE A 1 101 ? -17.034 -12.814 -12.602 1.00 51.91 101 PHE A C 1
ATOM 804 O O . PHE A 1 101 ? -16.592 -13.780 -11.990 1.00 51.91 101 PHE A O 1
ATOM 811 N N . HIS A 1 102 ? -17.018 -12.755 -13.935 1.00 51.28 102 HIS A N 1
ATOM 812 C CA . HIS A 1 102 ? -16.490 -13.818 -14.803 1.00 51.28 102 HIS A CA 1
ATOM 813 C C . HIS A 1 102 ? -14.991 -14.130 -14.598 1.00 51.28 102 HIS A C 1
ATOM 815 O O . HIS A 1 102 ? -14.458 -15.021 -15.258 1.00 51.28 102 HIS A O 1
ATOM 821 N N . LEU A 1 103 ? -14.298 -13.430 -13.692 1.00 56.06 103 LEU A N 1
ATOM 822 C CA . LEU A 1 103 ? -12.937 -13.757 -13.286 1.00 56.06 103 LEU A CA 1
ATOM 823 C C . LEU A 1 103 ? -12.925 -14.337 -11.864 1.00 56.06 103 LEU A C 1
ATOM 825 O O . LEU A 1 103 ? -13.204 -13.606 -10.912 1.00 56.06 103 LEU A O 1
ATOM 829 N N . PRO A 1 104 ? -12.551 -15.617 -11.683 1.00 59.53 104 PRO A N 1
ATOM 830 C CA . PRO A 1 104 ? -12.273 -16.144 -10.357 1.00 59.53 104 PRO A CA 1
ATOM 831 C C . PRO A 1 104 ? -11.043 -15.425 -9.793 1.00 59.53 104 PRO A C 1
ATOM 833 O O . PRO A 1 104 ? -9.933 -15.599 -10.292 1.00 59.53 104 PRO A O 1
ATOM 836 N N . PHE A 1 105 ? -11.230 -14.612 -8.756 1.00 63.41 105 PHE A N 1
ATOM 837 C CA . PHE A 1 105 ? -10.121 -14.008 -8.026 1.00 63.41 105 PHE A CA 1
ATOM 838 C C . PHE A 1 105 ? -9.782 -14.842 -6.794 1.00 63.41 105 PHE A C 1
ATOM 840 O O . PHE A 1 105 ? -10.651 -15.393 -6.119 1.00 63.41 105 PHE A O 1
ATOM 847 N N . ARG A 1 106 ? -8.486 -14.955 -6.500 1.00 66.44 106 ARG A N 1
ATOM 848 C CA . ARG A 1 106 ? -7.991 -15.630 -5.299 1.00 66.44 106 ARG A CA 1
ATOM 849 C C . ARG A 1 106 ? -7.598 -14.589 -4.266 1.00 66.44 106 ARG A C 1
ATOM 851 O O . ARG A 1 106 ? -6.831 -13.680 -4.571 1.00 66.44 106 ARG A O 1
ATOM 858 N N . ILE A 1 107 ? -8.094 -14.739 -3.044 1.00 71.94 107 ILE A N 1
ATOM 859 C CA . ILE A 1 107 ? -7.671 -13.925 -1.905 1.00 71.94 107 ILE A CA 1
ATOM 860 C C . ILE A 1 107 ? -6.800 -14.810 -1.021 1.00 71.94 107 ILE A C 1
ATOM 862 O O . ILE A 1 107 ? -7.234 -15.868 -0.577 1.00 71.94 107 ILE A O 1
ATOM 866 N N . GLN A 1 108 ? -5.561 -14.397 -0.783 1.00 69.69 108 GLN A N 1
ATOM 867 C CA . GLN A 1 108 ? -4.680 -15.036 0.185 1.00 69.69 108 GLN A CA 1
ATOM 868 C C . GLN A 1 108 ? -4.745 -14.240 1.488 1.00 69.69 108 GLN A C 1
ATOM 870 O O . GLN A 1 108 ? -4.382 -13.059 1.541 1.00 69.69 108 GLN A O 1
ATOM 875 N N . MET A 1 109 ? -5.216 -14.917 2.530 1.00 66.12 109 MET A N 1
ATOM 876 C CA . MET A 1 109 ? -5.290 -14.412 3.896 1.00 66.12 109 MET A CA 1
ATOM 877 C C . MET A 1 109 ? -4.143 -14.992 4.746 1.00 66.12 109 MET A C 1
ATOM 879 O O . MET A 1 109 ? -3.576 -16.026 4.387 1.00 66.12 109 MET A O 1
ATOM 883 N N . PRO A 1 110 ? -3.776 -14.348 5.870 1.00 64.31 110 PRO A N 1
ATOM 884 C CA . PRO A 1 110 ? -2.820 -14.901 6.829 1.00 64.31 110 PRO A CA 1
ATOM 885 C C . PRO A 1 110 ? -3.181 -16.334 7.251 1.00 64.31 110 PRO A C 1
ATOM 887 O O . PRO A 1 110 ? -4.344 -16.629 7.482 1.00 64.31 110 PRO A O 1
ATOM 890 N N . PHE A 1 111 ? -2.182 -17.203 7.433 1.00 54.78 111 PHE A N 1
ATOM 891 C CA . PHE A 1 111 ? -2.381 -18.625 7.763 1.00 54.78 111 PHE A CA 1
ATOM 892 C C . PHE A 1 111 ? -2.734 -18.917 9.235 1.00 54.78 111 PHE A C 1
ATOM 894 O O . PHE A 1 111 ? -3.120 -20.035 9.560 1.00 54.78 111 PHE A O 1
ATOM 901 N N . SER A 1 112 ? -2.584 -17.951 10.146 1.00 58.38 112 SER A N 1
ATOM 902 C CA . SER A 1 112 ? -2.838 -18.167 11.581 1.00 58.38 112 SER A CA 1
ATOM 903 C C . SER A 1 112 ? -4.261 -17.761 11.948 1.00 58.38 112 SER A C 1
ATOM 905 O O . SER A 1 112 ? -4.631 -16.618 11.711 1.00 58.38 112 SER A O 1
ATOM 907 N N . SER A 1 113 ? -5.049 -18.655 12.550 1.00 56.50 113 SER A N 1
ATOM 908 C CA . SER A 1 113 ? -6.499 -18.504 12.784 1.00 56.50 113 SER A CA 1
ATOM 909 C C . SER A 1 113 ? -6.913 -17.204 13.490 1.00 56.50 113 SER A C 1
ATOM 911 O O . SER A 1 113 ? -7.892 -16.580 13.088 1.00 56.50 113 SER A O 1
ATOM 913 N N . ALA A 1 114 ? -6.142 -16.732 14.474 1.00 59.81 114 ALA A N 1
ATOM 914 C CA . ALA A 1 114 ? -6.420 -15.467 15.169 1.00 59.81 114 ALA A CA 1
ATOM 915 C C . ALA A 1 114 ? -6.096 -14.217 14.324 1.00 59.81 114 ALA A C 1
ATOM 917 O O . ALA A 1 114 ? -6.663 -13.148 14.534 1.00 59.81 114 ALA A O 1
ATOM 918 N N . VAL A 1 115 ? -5.170 -14.346 13.372 1.00 63.16 115 VAL A N 1
ATOM 919 C CA . VAL A 1 115 ? -4.730 -13.267 12.477 1.00 63.16 115 VAL A CA 1
ATOM 920 C C . VAL A 1 115 ? -5.529 -13.284 11.173 1.00 63.16 115 VAL A C 1
ATOM 922 O O . VAL A 1 115 ? -5.782 -12.228 10.610 1.00 63.16 115 VAL A O 1
ATOM 925 N N . ALA A 1 116 ? -5.949 -14.457 10.709 1.00 63.28 116 ALA A N 1
ATOM 926 C CA . ALA A 1 116 ? -6.788 -14.677 9.538 1.00 63.28 116 ALA A CA 1
ATOM 927 C C . ALA A 1 116 ? -8.203 -14.137 9.753 1.00 63.28 116 ALA A C 1
ATOM 929 O O . ALA A 1 116 ? -8.766 -13.493 8.871 1.00 63.28 116 ALA A O 1
ATOM 930 N N . PHE A 1 117 ? -8.744 -14.357 10.955 1.00 68.75 117 PHE A N 1
ATOM 931 C CA . PHE A 1 117 ? -10.096 -13.965 11.328 1.00 68.75 117 PHE A CA 1
ATOM 932 C C . PHE A 1 117 ? -10.049 -13.011 12.521 1.00 68.75 117 PHE A C 1
ATOM 934 O O . PHE A 1 117 ? -10.379 -13.398 13.642 1.00 68.75 117 PHE A O 1
ATOM 941 N N . PRO A 1 118 ? -9.651 -11.745 12.302 1.00 68.38 118 PRO A N 1
ATOM 942 C CA . PRO A 1 118 ? -9.565 -10.762 13.382 1.00 68.38 118 PRO A CA 1
ATOM 943 C C . PRO A 1 118 ? -10.900 -10.533 14.099 1.00 68.38 118 PRO A C 1
ATOM 945 O O . PRO A 1 118 ? -10.909 -10.089 15.243 1.00 68.38 118 PRO A O 1
ATOM 948 N N . CYS A 1 119 ? -12.009 -10.852 13.430 1.00 73.25 119 CYS A N 1
ATOM 949 C CA . CYS A 1 119 ? -13.360 -10.690 13.946 1.00 73.25 119 CYS A CA 1
ATOM 950 C C . CYS A 1 119 ? -13.924 -11.952 14.619 1.00 73.25 119 CYS A C 1
ATOM 952 O O . CYS A 1 119 ? -15.017 -11.906 15.175 1.00 73.25 119 CYS A O 1
ATOM 954 N N . ALA A 1 120 ? -13.231 -13.095 14.564 1.00 74.44 120 ALA A N 1
ATOM 955 C CA . ALA A 1 120 ? -13.765 -14.334 15.122 1.00 74.44 120 ALA A CA 1
ATOM 956 C C . ALA A 1 120 ? -13.782 -14.285 16.659 1.00 74.44 120 ALA A C 1
ATOM 958 O O . ALA A 1 120 ? -12.739 -14.168 17.304 1.00 74.44 120 ALA A O 1
ATOM 959 N N . GLY A 1 121 ? -14.979 -14.398 17.244 1.00 70.88 121 GLY A N 1
ATOM 960 C CA . GLY A 1 121 ? -15.173 -14.504 18.694 1.00 70.88 121 GLY A CA 1
ATOM 961 C C . GLY A 1 121 ? -14.896 -13.221 19.483 1.00 70.88 121 GLY A C 1
ATOM 962 O O . GLY A 1 121 ? -14.692 -13.296 20.693 1.00 70.88 121 GLY A O 1
ATOM 963 N N . ARG A 1 122 ? -14.852 -12.052 18.824 1.00 74.75 122 ARG A N 1
ATOM 964 C CA . ARG A 1 122 ? -14.598 -10.750 19.464 1.00 74.75 122 ARG A CA 1
ATOM 965 C C . ARG A 1 122 ? -15.550 -9.687 18.908 1.00 74.75 122 ARG A C 1
ATOM 967 O O . ARG A 1 122 ? -15.767 -9.681 17.698 1.00 74.75 122 ARG A O 1
ATOM 974 N N . PRO A 1 123 ? -16.096 -8.783 19.741 1.00 77.00 123 PRO A N 1
ATOM 975 C CA . PRO A 1 123 ? -16.841 -7.635 19.241 1.00 77.00 123 PRO A CA 1
ATOM 976 C C . PRO A 1 123 ? -15.881 -6.699 18.499 1.00 77.00 123 PRO A C 1
ATOM 978 O O . PRO A 1 123 ? -14.832 -6.330 19.026 1.00 77.00 123 PRO A O 1
ATOM 981 N N . VAL A 1 124 ? -16.235 -6.349 17.265 1.00 83.00 124 VAL A N 1
ATOM 982 C CA . VAL A 1 124 ? -15.458 -5.455 16.400 1.00 83.00 124 VAL A CA 1
ATOM 983 C C . VAL A 1 124 ? -16.333 -4.253 16.078 1.00 83.00 124 VAL A C 1
ATOM 985 O O . VAL A 1 124 ? -17.468 -4.428 15.643 1.00 83.00 124 VAL A O 1
ATOM 988 N N . LEU A 1 125 ? -15.815 -3.045 16.290 1.00 86.69 125 LEU A N 1
ATOM 989 C CA . LEU A 1 125 ? -16.497 -1.793 15.957 1.00 86.69 125 LEU A CA 1
ATOM 990 C C . LEU A 1 125 ? -16.546 -1.580 14.440 1.00 86.69 125 LEU A C 1
ATOM 992 O O . LEU A 1 125 ? -17.522 -1.067 13.904 1.00 86.69 125 LEU A O 1
ATOM 996 N N . GLY A 1 126 ? -15.484 -1.983 13.742 1.00 85.25 126 GLY A N 1
ATOM 997 C CA . GLY A 1 126 ? -15.399 -1.879 12.293 1.00 85.25 126 GLY A CA 1
ATOM 998 C C . GLY A 1 126 ? -14.060 -2.347 11.735 1.00 85.25 126 GLY A C 1
ATOM 999 O O . GLY A 1 126 ? -13.108 -2.620 12.470 1.00 85.25 126 GLY A O 1
ATOM 1000 N N . ALA A 1 127 ? -13.986 -2.425 10.410 1.00 87.00 127 ALA A N 1
ATOM 1001 C CA . ALA A 1 127 ? -12.761 -2.728 9.686 1.00 87.00 127 ALA A CA 1
ATOM 1002 C C . ALA A 1 127 ? -12.382 -1.557 8.774 1.00 87.00 127 ALA A C 1
ATOM 1004 O O . ALA A 1 127 ? -13.230 -0.986 8.094 1.00 87.00 127 ALA A O 1
ATOM 1005 N N . VAL A 1 128 ? -11.095 -1.218 8.748 1.00 90.56 128 VAL A N 1
ATOM 1006 C CA . VAL A 1 128 ? -10.521 -0.224 7.839 1.00 90.56 128 VAL A CA 1
ATOM 1007 C C . VAL A 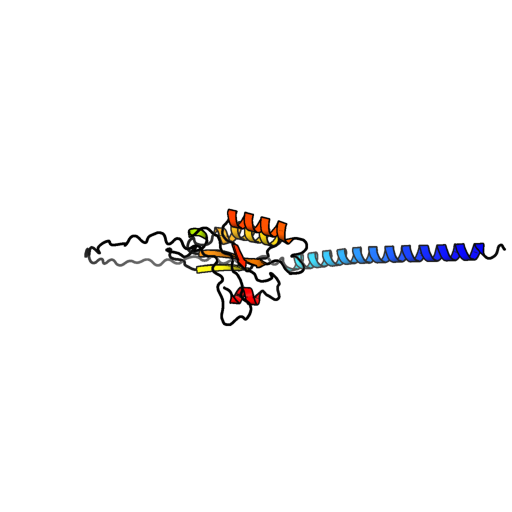1 128 ? -9.607 -0.945 6.866 1.00 90.56 128 VAL A C 1
ATOM 1009 O O . VAL A 1 128 ? -8.581 -1.515 7.246 1.00 90.56 128 VAL A O 1
ATOM 1012 N N . LEU A 1 129 ? -9.979 -0.902 5.593 1.00 90.19 129 LEU A N 1
ATOM 1013 C CA . LEU A 1 129 ? -9.227 -1.525 4.517 1.00 90.19 129 LEU A CA 1
ATOM 1014 C C . LEU A 1 129 ? -8.467 -0.457 3.747 1.00 90.19 129 LEU A C 1
ATOM 1016 O O . LEU A 1 129 ? -9.043 0.426 3.115 1.00 90.19 129 LEU A O 1
ATOM 1020 N N . VAL A 1 130 ? -7.144 -0.536 3.812 1.00 91.56 130 VAL A N 1
ATOM 1021 C CA . VAL A 1 130 ? -6.258 0.422 3.164 1.00 91.56 130 VAL A CA 1
ATOM 1022 C C . VAL A 1 130 ? -5.732 -0.188 1.875 1.00 91.56 130 VAL A C 1
ATOM 1024 O O . VAL A 1 130 ? -4.892 -1.090 1.886 1.00 91.56 130 VAL A O 1
ATOM 1027 N N . MET A 1 131 ? -6.192 0.341 0.745 1.00 89.94 131 MET A N 1
ATOM 1028 C CA . MET A 1 131 ? -5.676 -0.034 -0.569 1.00 89.94 131 MET A CA 1
ATOM 1029 C C . MET A 1 131 ? -4.220 0.426 -0.696 1.00 89.94 131 MET A C 1
ATOM 1031 O O . MET A 1 131 ? -3.921 1.619 -0.627 1.00 89.94 131 MET A O 1
ATOM 1035 N N . SER A 1 132 ? -3.296 -0.518 -0.870 1.00 90.38 132 SER A N 1
ATOM 1036 C CA . SER A 1 132 ? -1.858 -0.241 -0.899 1.00 90.38 132 SER A CA 1
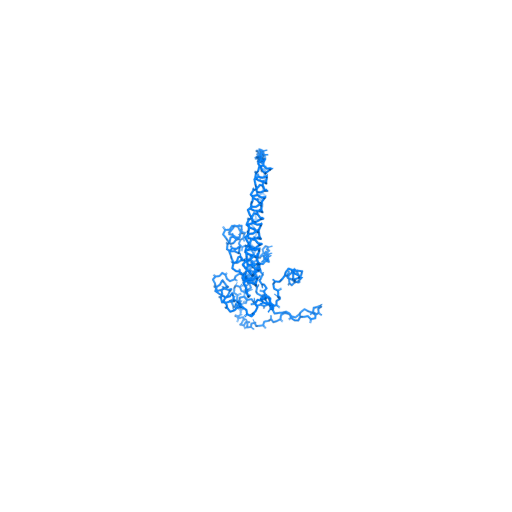ATOM 1037 C C . SER A 1 132 ? -1.186 -0.864 -2.119 1.00 90.38 132 SER A C 1
ATOM 1039 O O . SER A 1 132 ? -1.652 -1.867 -2.659 1.00 90.38 132 SER A O 1
ATOM 1041 N N . ARG A 1 133 ? -0.071 -0.254 -2.541 1.00 88.00 133 ARG A N 1
ATOM 1042 C CA . ARG A 1 133 ? 0.759 -0.764 -3.638 1.00 88.00 133 ARG A CA 1
ATOM 1043 C C . ARG A 1 133 ? 1.699 -1.861 -3.153 1.00 88.00 133 ARG A C 1
ATOM 1045 O O . ARG A 1 133 ? 2.249 -1.752 -2.057 1.00 88.00 133 ARG A O 1
ATOM 1052 N N . ARG A 1 134 ? 1.968 -2.865 -3.987 1.00 88.12 134 ARG A N 1
ATOM 1053 C CA . ARG A 1 134 ? 2.922 -3.949 -3.661 1.00 88.12 134 ARG A CA 1
ATOM 1054 C C . ARG 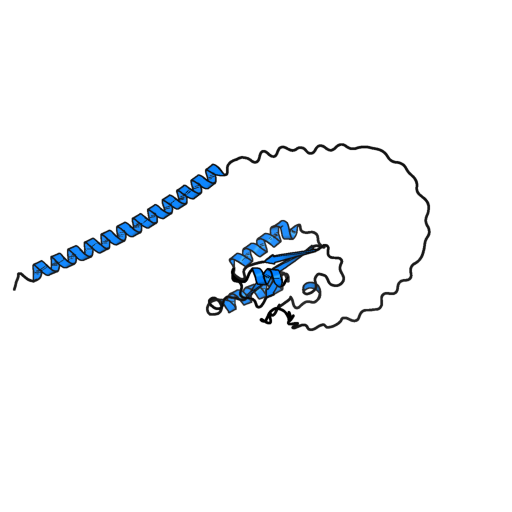A 1 134 ? 4.381 -3.511 -3.470 1.00 88.12 134 ARG A C 1
ATOM 1056 O O . ARG A 1 134 ? 5.104 -4.129 -2.698 1.00 88.12 134 ARG A O 1
ATOM 1063 N N . ASN A 1 135 ? 4.813 -2.464 -4.166 1.00 86.56 135 ASN A N 1
ATOM 1064 C CA . ASN A 1 135 ? 6.224 -2.085 -4.267 1.00 86.56 135 ASN A CA 1
ATOM 1065 C C . ASN A 1 135 ? 6.815 -1.510 -2.959 1.00 86.56 135 ASN A C 1
ATOM 1067 O O . ASN A 1 135 ? 6.110 -1.226 -1.987 1.00 86.56 135 ASN A O 1
ATOM 1071 N N . GLY A 1 136 ? 8.132 -1.274 -2.954 1.00 86.31 136 GLY A N 1
ATOM 1072 C CA . GLY A 1 136 ? 8.850 -0.762 -1.778 1.00 86.31 136 GLY A CA 1
ATOM 1073 C C . GLY A 1 136 ? 8.353 0.599 -1.268 1.00 86.31 136 GLY A C 1
ATOM 1074 O O . GLY A 1 136 ? 8.315 0.826 -0.061 1.00 86.31 136 GLY A O 1
ATOM 1075 N N . THR A 1 137 ? 7.892 1.495 -2.148 1.00 88.44 137 THR A N 1
ATOM 1076 C CA . THR A 1 137 ? 7.284 2.766 -1.711 1.00 88.44 137 THR A CA 1
ATOM 1077 C C . THR A 1 137 ? 5.928 2.551 -1.040 1.00 88.44 137 THR A C 1
ATOM 1079 O O . THR A 1 137 ? 5.601 3.259 -0.087 1.00 88.44 137 THR A O 1
ATOM 1082 N N . GLY A 1 138 ? 5.158 1.551 -1.477 1.00 91.00 138 GLY A N 1
ATOM 1083 C CA . GLY A 1 138 ? 3.955 1.088 -0.789 1.00 91.00 138 GLY A CA 1
ATOM 1084 C C . GLY A 1 138 ? 4.252 0.574 0.619 1.00 91.00 138 GLY A C 1
ATOM 1085 O O . GLY A 1 138 ? 3.557 0.957 1.557 1.00 91.00 138 GLY A O 1
ATOM 1086 N N . ALA A 1 139 ? 5.324 -0.203 0.791 1.00 92.00 139 ALA A N 1
ATOM 1087 C CA . ALA A 1 139 ? 5.745 -0.712 2.098 1.00 92.00 139 ALA A CA 1
ATOM 1088 C C . ALA A 1 139 ? 6.063 0.404 3.104 1.00 92.00 139 ALA A C 1
ATOM 1090 O O . ALA A 1 139 ? 5.575 0.378 4.232 1.00 92.00 139 ALA A O 1
ATOM 1091 N N . ILE A 1 140 ? 6.804 1.431 2.673 1.00 94.56 140 ILE A N 1
ATOM 1092 C CA . ILE A 1 140 ? 7.115 2.600 3.512 1.00 94.56 140 ILE A CA 1
ATOM 1093 C C . ILE A 1 140 ? 5.827 3.300 3.968 1.00 94.56 140 ILE A C 1
ATOM 1095 O O . ILE A 1 140 ? 5.702 3.684 5.128 1.00 94.56 140 ILE A O 1
ATOM 1099 N N . ARG A 1 141 ? 4.837 3.438 3.077 1.00 95.19 141 ARG A N 1
ATOM 1100 C CA . ARG A 1 141 ? 3.546 4.059 3.413 1.00 95.19 141 ARG A CA 1
ATOM 1101 C C . ARG A 1 141 ? 2.736 3.227 4.402 1.00 95.19 141 ARG A C 1
ATOM 1103 O O . ARG A 1 141 ? 2.125 3.802 5.297 1.00 95.19 141 ARG A O 1
ATOM 1110 N N . ARG A 1 142 ? 2.730 1.897 4.258 1.00 95.88 142 ARG A N 1
ATOM 1111 C CA . ARG A 1 142 ? 2.072 1.007 5.228 1.00 95.88 142 ARG A CA 1
ATOM 1112 C C . ARG A 1 142 ? 2.694 1.154 6.608 1.00 95.88 142 ARG A C 1
ATOM 1114 O O . ARG A 1 142 ? 1.967 1.344 7.574 1.00 95.88 142 ARG A O 1
ATOM 1121 N N . GLU A 1 143 ? 4.022 1.166 6.689 1.00 95.88 143 GLU A N 1
ATOM 1122 C CA . GLU A 1 143 ? 4.720 1.391 7.955 1.00 95.88 143 GLU A CA 1
ATOM 1123 C C . GLU A 1 143 ? 4.393 2.765 8.551 1.00 95.88 143 GLU A C 1
ATOM 1125 O O . GLU A 1 143 ? 4.070 2.859 9.729 1.00 95.88 143 GLU A O 1
ATOM 1130 N N . ALA A 1 144 ? 4.375 3.825 7.740 1.00 96.56 144 ALA A N 1
ATOM 1131 C CA . ALA A 1 144 ? 3.985 5.152 8.210 1.00 96.56 144 ALA A CA 1
ATOM 1132 C C . ALA A 1 144 ? 2.554 5.176 8.778 1.00 96.56 144 ALA A C 1
ATOM 1134 O O . ALA A 1 144 ? 2.302 5.834 9.785 1.00 96.56 144 ALA A O 1
ATOM 1135 N N . ILE A 1 145 ? 1.616 4.434 8.180 1.00 96.12 145 ILE A N 1
ATOM 1136 C CA . ILE A 1 145 ? 0.253 4.281 8.709 1.00 96.12 145 ILE A CA 1
ATOM 1137 C C . ILE A 1 145 ? 0.268 3.528 10.042 1.00 96.12 145 ILE A C 1
ATOM 1139 O O . ILE A 1 145 ? -0.331 4.003 11.006 1.00 96.12 145 ILE A O 1
ATOM 1143 N N . ARG A 1 146 ? 1.001 2.409 10.127 1.00 95.56 146 ARG A N 1
ATOM 1144 C CA . ARG A 1 146 ? 1.162 1.645 11.376 1.00 95.56 146 ARG A CA 1
ATOM 1145 C C . ARG A 1 146 ? 1.727 2.501 12.506 1.00 95.56 146 ARG A C 1
ATOM 1147 O O . ARG A 1 146 ? 1.303 2.336 13.639 1.00 95.56 146 ARG A O 1
ATOM 1154 N N . GLN A 1 147 ? 2.652 3.410 12.202 1.00 96.12 147 GLN A N 1
ATOM 1155 C CA . GLN A 1 147 ? 3.291 4.290 13.186 1.00 96.12 147 GLN A CA 1
ATOM 1156 C C . GLN A 1 147 ? 2.504 5.575 13.484 1.00 96.12 147 GLN A C 1
ATOM 1158 O O . GLN A 1 147 ? 2.829 6.270 14.445 1.00 96.12 147 GLN A O 1
ATOM 1163 N N . SER A 1 148 ? 1.489 5.902 12.682 1.00 95.94 148 SER A N 1
ATOM 1164 C CA . SER A 1 148 ? 0.662 7.101 12.852 1.00 95.94 148 SER A CA 1
ATOM 1165 C C . SER A 1 148 ? -0.733 6.732 13.361 1.00 95.94 148 SER A C 1
ATOM 1167 O O . SER A 1 148 ? -0.861 6.107 14.414 1.00 95.94 148 SER A O 1
ATOM 1169 N N . TRP A 1 149 ? -1.785 7.090 12.626 1.00 94.75 149 TRP A N 1
ATOM 1170 C CA . TRP A 1 149 ? -3.173 6.897 13.045 1.00 94.75 149 TRP A CA 1
ATOM 1171 C C . TRP A 1 149 ? -3.547 5.421 13.222 1.00 94.75 149 TRP A C 1
ATOM 1173 O O . TRP A 1 149 ? -4.458 5.109 13.984 1.00 94.75 149 TRP A O 1
ATOM 1183 N N . GLY A 1 150 ? -2.823 4.501 12.573 1.00 92.81 150 GLY A N 1
ATOM 1184 C CA . GLY A 1 150 ? -3.024 3.069 12.760 1.00 92.81 150 GLY A CA 1
ATOM 1185 C C . GLY A 1 150 ? -2.661 2.589 14.167 1.00 92.81 150 GLY A C 1
ATOM 1186 O O . GLY A 1 150 ? -3.292 1.669 14.676 1.00 92.81 150 GLY A O 1
ATOM 1187 N N . ARG A 1 151 ? -1.701 3.245 14.834 1.00 92.38 151 ARG A N 1
ATOM 1188 C CA . ARG A 1 151 ? -1.318 2.936 16.222 1.00 92.38 151 ARG A CA 1
ATOM 1189 C C . ARG A 1 151 ? -2.344 3.426 17.237 1.00 92.38 151 ARG A C 1
ATOM 1191 O O . ARG A 1 151 ? -2.496 2.824 18.294 1.00 92.38 151 ARG A O 1
ATOM 1198 N N . THR A 1 152 ? -2.993 4.547 16.937 1.00 93.19 152 THR A N 1
ATOM 1199 C CA . THR A 1 152 ? -3.978 5.192 17.815 1.00 93.19 152 THR A CA 1
ATOM 1200 C C . THR A 1 152 ? -5.398 4.691 17.575 1.00 93.19 152 THR A C 1
ATOM 1202 O O . THR A 1 152 ? -6.319 5.146 18.249 1.00 93.19 152 THR A O 1
ATOM 1205 N N . ALA A 1 153 ? -5.593 3.794 16.606 1.00 89.94 153 ALA A N 1
ATOM 1206 C CA . ALA A 1 153 ? -6.893 3.212 16.333 1.00 89.94 153 ALA A CA 1
ATOM 1207 C C . ALA A 1 153 ? -7.407 2.428 17.559 1.00 89.94 153 ALA A C 1
ATOM 1209 O O . ALA A 1 153 ? -6.616 1.772 18.249 1.00 89.94 153 ALA A O 1
ATOM 1210 N N . PRO A 1 154 ? -8.720 2.477 17.837 1.00 90.00 154 PRO A N 1
ATOM 1211 C CA . PRO A 1 154 ? -9.333 1.652 18.870 1.00 90.00 154 PRO A CA 1
ATOM 1212 C C . PRO A 1 154 ? -9.031 0.157 18.660 1.00 90.00 154 PRO A C 1
ATOM 1214 O O . PRO A 1 154 ? -8.906 -0.308 17.529 1.00 90.00 154 PRO A O 1
ATOM 1217 N N . LYS A 1 155 ? -8.899 -0.616 19.747 1.00 85.38 155 LYS A N 1
ATOM 1218 C CA . LYS A 1 155 ? -8.509 -2.046 19.683 1.00 85.38 155 LYS A CA 1
ATOM 1219 C C . LYS A 1 155 ? -9.556 -2.937 19.006 1.00 85.38 155 LYS A C 1
ATOM 1221 O O . LYS A 1 155 ? -9.244 -4.032 18.550 1.00 85.38 155 LYS A O 1
ATOM 1226 N N . ASP A 1 156 ? -10.789 -2.469 19.002 1.00 88.19 156 ASP A N 1
ATOM 1227 C CA . ASP A 1 156 ? -11.970 -3.014 18.349 1.00 88.19 156 ASP A CA 1
ATOM 1228 C C . ASP A 1 156 ? -12.089 -2.578 16.880 1.00 88.19 156 ASP A C 1
ATOM 1230 O O . ASP A 1 156 ? -13.011 -3.014 16.196 1.00 88.19 156 ASP A O 1
ATOM 1234 N N . VAL A 1 157 ? -11.156 -1.771 16.359 1.00 88.94 157 VAL A N 1
ATOM 1235 C CA . VAL A 1 157 ? -11.034 -1.475 14.928 1.00 88.94 157 VAL A CA 1
ATOM 1236 C C . VAL A 1 157 ? -9.922 -2.318 14.317 1.00 88.94 157 VAL A C 1
ATOM 1238 O O . VAL A 1 157 ? -8.767 -2.291 14.740 1.00 88.94 157 VAL A O 1
ATOM 1241 N N . VAL A 1 158 ? -10.262 -3.052 13.263 1.00 89.38 158 VAL A N 1
ATOM 1242 C CA . VAL A 1 158 ? -9.318 -3.914 12.548 1.00 89.38 158 VAL A CA 1
ATOM 1243 C C . VAL A 1 158 ? -8.806 -3.188 11.314 1.00 89.38 158 VAL A C 1
ATOM 1245 O O . VAL A 1 158 ? -9.571 -2.905 10.398 1.00 89.38 158 VAL A O 1
ATOM 1248 N N . ILE A 1 159 ? -7.502 -2.936 11.245 1.00 91.50 159 ILE A N 1
ATOM 1249 C CA . ILE A 1 159 ? -6.872 -2.314 10.074 1.00 91.50 159 ILE A CA 1
ATOM 1250 C C . ILE A 1 159 ? -6.177 -3.391 9.246 1.00 91.50 159 ILE A C 1
ATOM 1252 O O . ILE A 1 159 ? -5.410 -4.192 9.783 1.00 91.50 159 ILE A O 1
ATOM 1256 N N . ARG A 1 160 ? -6.438 -3.421 7.936 1.00 91.25 160 ARG A N 1
ATOM 1257 C CA . ARG A 1 160 ? -5.790 -4.343 6.992 1.00 91.25 160 ARG A CA 1
ATOM 1258 C C . ARG A 1 160 ? -5.356 -3.621 5.732 1.00 91.25 160 ARG A C 1
ATOM 1260 O O . ARG A 1 160 ? -6.016 -2.687 5.283 1.00 91.25 160 ARG A O 1
ATOM 1267 N N . PHE A 1 161 ? -4.270 -4.087 5.129 1.00 92.38 161 PHE A N 1
ATOM 1268 C CA . PHE A 1 161 ? -3.767 -3.541 3.873 1.00 92.38 161 PHE A CA 1
ATOM 1269 C C . PHE A 1 161 ? -4.078 -4.477 2.716 1.00 92.38 161 PHE A C 1
ATOM 1271 O O . PHE A 1 161 ? -3.592 -5.604 2.673 1.00 92.38 161 PHE A O 1
ATOM 1278 N N . VAL A 1 162 ? -4.838 -3.993 1.741 1.00 90.56 162 VAL A N 1
ATOM 1279 C CA . VAL A 1 162 ? -5.182 -4.764 0.546 1.00 90.56 162 VAL A CA 1
ATOM 1280 C C . VAL A 1 162 ? -4.131 -4.508 -0.528 1.00 90.56 162 VAL A C 1
ATOM 1282 O O . VAL A 1 162 ? -3.979 -3.386 -1.021 1.00 90.56 162 VAL A O 1
ATOM 1285 N N . VAL A 1 163 ? -3.403 -5.559 -0.900 1.00 89.81 163 VAL A N 1
ATOM 1286 C CA . VAL A 1 163 ? -2.312 -5.520 -1.879 1.00 89.81 163 VAL A CA 1
ATOM 1287 C C . VAL A 1 163 ? -2.675 -6.404 -3.069 1.00 89.81 163 VAL A C 1
ATOM 1289 O O . VAL A 1 163 ? -3.150 -7.526 -2.901 1.00 89.81 163 VAL A O 1
ATOM 1292 N N . GLY A 1 164 ? -2.480 -5.881 -4.281 1.00 87.69 164 GLY A N 1
ATOM 1293 C CA . GLY A 1 164 ? -2.735 -6.632 -5.512 1.00 87.69 164 GLY A CA 1
ATOM 1294 C C . GLY A 1 164 ? -1.507 -7.415 -5.976 1.00 87.69 164 GLY A C 1
ATOM 1295 O O . GLY A 1 164 ? -0.405 -7.270 -5.440 1.00 87.69 164 GLY A O 1
ATOM 1296 N N . ASN A 1 165 ? -1.695 -8.228 -7.006 1.00 84.50 165 ASN A N 1
ATOM 1297 C CA . ASN A 1 165 ? -0.630 -8.966 -7.660 1.00 84.50 165 ASN A CA 1
ATOM 1298 C C . ASN A 1 165 ? 0.190 -8.063 -8.601 1.00 84.50 165 ASN A C 1
ATOM 1300 O O . ASN A 1 165 ? -0.275 -7.004 -9.031 1.00 84.50 165 ASN A O 1
ATOM 1304 N N . ALA A 1 166 ? 1.416 -8.480 -8.920 1.00 80.81 166 ALA A N 1
ATOM 1305 C CA . ALA A 1 166 ? 2.271 -7.787 -9.881 1.00 80.81 166 ALA A CA 1
ATOM 1306 C C . ALA A 1 166 ? 1.601 -7.662 -11.251 1.00 80.81 166 ALA A C 1
ATOM 1308 O O . ALA A 1 166 ? 0.918 -8.588 -11.703 1.00 80.81 166 ALA A O 1
ATOM 1309 N N . SER A 1 167 ? 1.858 -6.545 -11.936 1.00 76.00 167 SER A N 1
ATOM 1310 C CA . SER A 1 167 ? 1.444 -6.402 -13.329 1.00 76.00 167 SER A CA 1
ATOM 1311 C C . SER A 1 167 ? 2.144 -7.382 -14.255 1.00 76.00 167 SER A C 1
ATOM 1313 O O . SER A 1 167 ? 3.254 -7.840 -13.975 1.00 76.00 167 SER A O 1
ATOM 1315 N N . LYS A 1 168 ? 1.525 -7.713 -15.396 1.00 71.88 168 LYS A N 1
ATOM 1316 C CA . LYS A 1 168 ? 2.136 -8.643 -16.372 1.00 71.88 168 LYS A CA 1
ATOM 1317 C C . LYS A 1 168 ? 3.521 -8.167 -16.837 1.00 71.88 168 LYS A C 1
ATOM 1319 O O . LYS A 1 168 ? 4.384 -8.990 -17.145 1.00 71.88 168 LYS A O 1
ATOM 1324 N N . SER A 1 169 ? 3.737 -6.853 -16.877 1.00 67.81 169 SER A N 1
ATOM 1325 C CA . SER A 1 169 ? 5.024 -6.225 -17.195 1.00 67.81 169 SER A CA 1
ATOM 1326 C C . SER A 1 169 ? 6.032 -6.310 -16.040 1.00 67.81 169 SER A C 1
ATOM 1328 O O . SER A 1 169 ? 7.226 -6.471 -16.292 1.00 67.81 169 SER A O 1
ATOM 1330 N N . GLU A 1 170 ? 5.575 -6.263 -14.786 1.00 69.38 170 GLU A N 1
ATOM 1331 C CA . GLU A 1 170 ? 6.408 -6.375 -13.578 1.00 69.38 170 GLU A CA 1
ATOM 1332 C C . GLU A 1 170 ? 6.778 -7.825 -13.231 1.00 69.38 170 GLU A C 1
ATOM 1334 O O . GLU A 1 170 ? 7.888 -8.068 -12.738 1.00 69.38 170 GLU A O 1
ATOM 1339 N N . ARG A 1 171 ? 5.910 -8.798 -13.561 1.00 67.62 171 ARG A N 1
ATOM 1340 C CA . ARG A 1 171 ? 6.137 -10.237 -13.317 1.00 67.62 171 ARG A CA 1
ATOM 1341 C C . ARG A 1 171 ? 7.494 -10.718 -13.835 1.00 67.62 171 ARG A C 1
ATOM 1343 O O . ARG A 1 171 ? 8.221 -11.439 -13.163 1.00 67.62 171 ARG A O 1
ATOM 1350 N N . LYS A 1 172 ? 7.901 -10.237 -15.014 1.00 63.75 172 LYS A N 1
ATOM 1351 C CA . LYS A 1 172 ? 9.154 -10.654 -15.665 1.00 63.75 172 LYS A CA 1
ATOM 1352 C C . LYS A 1 172 ? 10.435 -10.112 -15.019 1.00 63.75 172 LYS A C 1
ATOM 1354 O O . LYS A 1 172 ? 11.504 -10.621 -15.339 1.00 63.75 172 LYS A O 1
ATOM 1359 N N . ARG A 1 173 ? 10.375 -9.070 -14.178 1.00 60.38 173 ARG A N 1
ATOM 1360 C CA . ARG A 1 173 ? 11.584 -8.368 -13.692 1.00 60.38 173 ARG A CA 1
ATOM 1361 C C . ARG A 1 173 ? 11.733 -8.296 -12.174 1.00 60.38 173 ARG A C 1
ATOM 1363 O O . ARG A 1 173 ? 12.865 -8.162 -11.719 1.00 60.38 173 ARG A O 1
ATOM 1370 N N . ALA A 1 174 ? 10.651 -8.370 -11.396 1.00 59.62 174 ALA A N 1
ATOM 1371 C CA . ALA A 1 174 ? 10.718 -8.032 -9.967 1.00 59.62 174 ALA A CA 1
ATOM 1372 C C . ALA A 1 174 ? 9.891 -8.925 -9.025 1.00 59.62 174 ALA A C 1
ATOM 1374 O O . ALA A 1 174 ? 10.013 -8.780 -7.807 1.00 59.62 174 ALA A O 1
ATOM 1375 N N . GLU A 1 175 ? 9.102 -9.868 -9.554 1.00 66.81 175 GLU A N 1
ATOM 1376 C CA . GLU A 1 175 ? 8.098 -10.621 -8.784 1.00 66.81 175 GLU A CA 1
ATOM 1377 C C . GLU A 1 175 ? 8.697 -11.319 -7.561 1.00 66.81 175 GLU A C 1
ATOM 1379 O O . GLU A 1 175 ? 8.244 -11.103 -6.443 1.00 66.81 175 GLU A O 1
ATOM 1384 N N . LYS A 1 176 ? 9.808 -12.041 -7.739 1.00 72.44 176 LYS A N 1
ATOM 1385 C CA . LYS A 1 176 ? 10.384 -12.875 -6.675 1.00 72.44 176 LYS A CA 1
ATOM 1386 C C . LYS A 1 176 ? 10.902 -12.076 -5.474 1.00 72.44 176 LYS A C 1
ATOM 1388 O O . LYS A 1 176 ? 10.792 -12.535 -4.342 1.00 72.44 176 LYS A O 1
ATOM 1393 N N . LYS A 1 177 ? 11.480 -10.890 -5.704 1.00 80.88 177 LYS A N 1
ATOM 1394 C CA . LYS A 1 177 ? 12.044 -10.059 -4.624 1.00 80.88 177 LYS A CA 1
ATOM 1395 C C . LYS A 1 177 ? 10.944 -9.344 -3.848 1.00 80.88 177 LYS A C 1
ATOM 1397 O O . LYS A 1 177 ? 10.988 -9.289 -2.624 1.00 80.88 177 LYS A O 1
ATOM 1402 N N . GLU A 1 178 ? 9.980 -8.780 -4.563 1.00 82.75 178 GLU A N 1
ATOM 1403 C CA . GLU A 1 178 ? 8.859 -8.073 -3.952 1.00 82.75 178 GLU A CA 1
ATOM 1404 C C . GLU A 1 178 ? 7.900 -9.034 -3.247 1.00 82.75 178 GLU A C 1
ATOM 1406 O O . GLU A 1 178 ? 7.441 -8.728 -2.153 1.00 82.75 178 GLU A O 1
ATOM 1411 N N . ASP A 1 179 ? 7.656 -10.220 -3.804 1.00 83.94 179 ASP A N 1
ATOM 1412 C CA . ASP A 1 179 ? 6.823 -11.228 -3.149 1.00 83.94 179 ASP A CA 1
ATOM 1413 C C . ASP A 1 179 ? 7.486 -11.761 -1.879 1.00 83.94 179 ASP A C 1
ATOM 1415 O O . ASP A 1 179 ? 6.826 -11.835 -0.846 1.00 83.94 179 ASP A O 1
ATOM 1419 N N . ALA A 1 180 ? 8.798 -12.025 -1.905 1.00 85.31 180 ALA A N 1
ATOM 1420 C CA . ALA A 1 180 ? 9.542 -12.393 -0.700 1.00 85.31 180 ALA A CA 1
ATOM 1421 C C . ALA A 1 180 ? 9.491 -11.287 0.369 1.00 85.31 180 ALA A C 1
ATOM 1423 O O . ALA A 1 180 ? 9.386 -11.571 1.564 1.00 85.31 180 ALA A O 1
ATOM 1424 N N . PHE A 1 181 ? 9.532 -10.018 -0.050 1.00 88.69 181 PHE A N 1
ATOM 1425 C CA . PHE A 1 181 ? 9.372 -8.884 0.856 1.00 88.69 181 PHE A CA 1
ATOM 1426 C C . PHE A 1 181 ? 7.964 -8.842 1.471 1.00 88.69 181 PHE A C 1
ATOM 1428 O O . PHE A 1 181 ? 7.834 -8.694 2.686 1.00 88.69 181 PHE A O 1
ATOM 1435 N N . LEU A 1 182 ? 6.915 -9.017 0.662 1.00 89.06 182 LEU A N 1
ATOM 1436 C CA . LEU A 1 182 ? 5.530 -9.050 1.139 1.00 89.06 182 LEU A CA 1
ATOM 1437 C C . LEU A 1 182 ? 5.270 -10.239 2.066 1.00 89.06 182 LEU A C 1
ATOM 1439 O O . LEU A 1 182 ? 4.544 -10.096 3.041 1.00 89.06 182 LEU A O 1
ATOM 1443 N N . GLU A 1 183 ? 5.875 -11.397 1.811 1.00 87.62 183 GLU A N 1
ATOM 1444 C CA . GLU A 1 183 ? 5.797 -12.551 2.710 1.00 87.62 183 GLU A CA 1
ATOM 1445 C C . GLU A 1 183 ? 6.483 -12.286 4.050 1.00 87.62 183 GLU A C 1
ATOM 1447 O O . GLU A 1 183 ? 5.953 -12.653 5.100 1.00 87.62 183 GLU A O 1
ATOM 1452 N N . ALA A 1 184 ? 7.645 -11.630 4.038 1.00 89.69 184 ALA A N 1
ATOM 1453 C CA . ALA A 1 184 ? 8.325 -11.225 5.262 1.00 89.69 184 ALA A CA 1
ATOM 1454 C C . ALA A 1 184 ? 7.492 -10.205 6.055 1.00 89.69 184 ALA A C 1
ATOM 1456 O O . ALA A 1 184 ? 7.352 -10.337 7.272 1.00 89.69 184 ALA A O 1
ATOM 1457 N N . GLU A 1 185 ? 6.892 -9.227 5.373 1.00 91.06 185 GLU A N 1
ATOM 1458 C CA . GLU A 1 185 ? 5.985 -8.252 5.981 1.00 91.06 185 GLU A CA 1
ATOM 1459 C C . GLU A 1 185 ? 4.734 -8.932 6.553 1.00 91.06 185 GLU A C 1
ATOM 1461 O O . GLU A 1 185 ? 4.371 -8.686 7.704 1.00 91.06 185 GLU A O 1
ATOM 1466 N N . GLN A 1 186 ? 4.130 -9.852 5.799 1.00 90.12 186 GLN A N 1
ATOM 1467 C CA . GLN A 1 186 ? 2.975 -10.630 6.235 1.00 90.12 186 GLN A CA 1
ATOM 1468 C C . GLN A 1 186 ? 3.296 -11.478 7.464 1.00 90.12 186 GLN A C 1
ATOM 1470 O O . GLN A 1 186 ? 2.482 -11.567 8.378 1.00 90.12 186 GLN A O 1
ATOM 1475 N N . ARG A 1 187 ? 4.483 -12.087 7.521 1.00 87.94 187 ARG A N 1
ATOM 1476 C CA . ARG A 1 187 ? 4.928 -12.851 8.691 1.00 87.94 187 ARG A CA 1
ATOM 1477 C C . ARG A 1 187 ? 5.135 -11.955 9.912 1.00 87.94 187 ARG A C 1
ATOM 1479 O O . ARG A 1 187 ? 4.879 -12.392 11.028 1.00 87.94 187 ARG A O 1
ATOM 1486 N N . LYS A 1 188 ? 5.603 -10.721 9.703 1.00 90.12 188 LYS A N 1
ATOM 1487 C CA . LYS A 1 188 ? 5.906 -9.767 10.774 1.00 90.12 188 LYS A CA 1
ATOM 1488 C C . LYS A 1 188 ? 4.654 -9.120 11.369 1.00 90.12 188 LYS A C 1
ATOM 1490 O O . LYS A 1 188 ? 4.544 -9.051 12.587 1.00 90.12 188 LYS A O 1
ATOM 1495 N N . TYR A 1 189 ? 3.747 -8.624 10.529 1.00 89.94 189 TYR A N 1
ATOM 1496 C CA . TYR A 1 189 ? 2.585 -7.841 10.974 1.00 89.94 189 TYR A CA 1
ATOM 1497 C C . TYR A 1 189 ? 1.265 -8.600 10.865 1.00 89.94 189 TYR A C 1
ATOM 1499 O O . TYR A 1 189 ? 0.336 -8.333 11.620 1.00 89.94 189 TYR A O 1
ATOM 1507 N N . GLY A 1 190 ? 1.166 -9.544 9.929 1.00 89.00 190 GLY A N 1
ATOM 1508 C CA . GLY A 1 190 ? -0.044 -10.334 9.738 1.00 89.00 190 GLY A CA 1
ATOM 1509 C C . GLY A 1 190 ? -1.229 -9.557 9.168 1.00 89.00 190 GLY A C 1
ATOM 1510 O O . GLY A 1 190 ? -2.329 -10.092 9.161 1.00 89.00 190 GLY A O 1
ATOM 1511 N N . ASP A 1 191 ? -1.048 -8.322 8.703 1.00 90.44 191 ASP A N 1
ATOM 1512 C CA . ASP A 1 191 ? -2.124 -7.382 8.375 1.00 90.44 191 ASP A CA 1
ATOM 1513 C C . ASP A 1 191 ? -2.376 -7.195 6.868 1.00 90.44 191 ASP A C 1
ATOM 1515 O O . ASP A 1 191 ? -3.290 -6.452 6.500 1.00 90.44 191 ASP A O 1
ATOM 1519 N N . LEU A 1 192 ? -1.626 -7.873 5.990 1.00 90.50 192 LEU A N 1
ATOM 1520 C CA . LEU A 1 192 ? -1.853 -7.801 4.547 1.00 90.50 192 LEU A CA 1
ATOM 1521 C C . LEU A 1 192 ? -2.928 -8.798 4.104 1.00 90.50 192 LEU A C 1
ATOM 1523 O O . LEU A 1 192 ? -3.006 -9.938 4.567 1.00 90.50 192 LEU A O 1
ATOM 1527 N N . ILE A 1 193 ? -3.723 -8.355 3.140 1.00 88.56 193 ILE A N 1
ATOM 1528 C CA . ILE A 1 193 ? -4.658 -9.158 2.365 1.00 88.56 193 ILE A CA 1
ATOM 1529 C C . ILE A 1 193 ? -4.156 -9.130 0.925 1.00 88.56 193 ILE A C 1
ATOM 1531 O O . ILE A 1 193 ? -4.141 -8.071 0.292 1.00 88.56 193 ILE A O 1
ATOM 1535 N N . ARG A 1 194 ? -3.708 -10.276 0.403 1.00 86.56 194 ARG A N 1
ATOM 1536 C CA . ARG A 1 194 ? -3.182 -10.355 -0.966 1.00 86.56 194 ARG A CA 1
ATOM 1537 C C . ARG A 1 194 ? -4.291 -10.814 -1.900 1.00 86.56 194 ARG A C 1
ATOM 1539 O O . ARG A 1 194 ? -4.863 -11.879 -1.705 1.00 86.56 194 ARG A O 1
ATOM 1546 N N . CYS A 1 195 ? -4.574 -10.028 -2.927 1.00 83.06 195 CYS A N 1
ATOM 1547 C CA . CYS A 1 195 ? -5.561 -10.369 -3.946 1.00 83.06 195 CYS A CA 1
ATOM 1548 C C . CYS A 1 1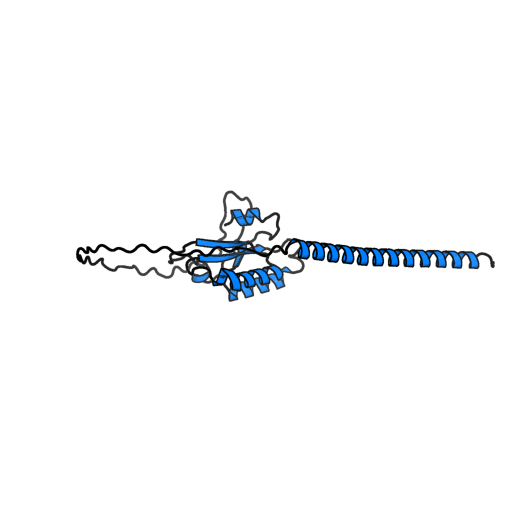95 ? -4.853 -10.723 -5.249 1.00 83.06 195 CYS A C 1
ATOM 1550 O O . CYS A 1 195 ? -3.937 -10.014 -5.670 1.00 83.06 195 CYS A O 1
ATOM 1552 N N . ASP A 1 196 ? -5.314 -11.772 -5.926 1.00 79.75 196 ASP A N 1
ATOM 1553 C CA . ASP A 1 196 ? -4.866 -12.156 -7.267 1.00 79.75 196 ASP A CA 1
ATOM 1554 C C . ASP A 1 196 ? -5.519 -11.275 -8.341 1.00 79.75 196 ASP A C 1
ATOM 1556 O O . ASP A 1 196 ? -6.157 -11.729 -9.285 1.00 79.75 196 ASP A O 1
ATOM 1560 N N . LEU A 1 197 ? -5.400 -9.970 -8.129 1.00 82.31 197 LEU A N 1
ATOM 1561 C CA . LEU A 1 197 ? -5.856 -8.917 -9.011 1.00 82.31 197 LEU A CA 1
ATOM 1562 C C . LEU A 1 197 ? -4.667 -8.013 -9.284 1.00 82.31 197 LEU A C 1
ATOM 1564 O O . LEU A 1 197 ? -4.005 -7.562 -8.350 1.00 82.31 197 LEU A O 1
ATOM 1568 N N . GLU A 1 198 ? -4.416 -7.734 -10.555 1.00 84.12 198 GLU A N 1
ATOM 1569 C CA . GLU A 1 198 ? -3.313 -6.877 -10.973 1.00 84.12 198 GLU A CA 1
ATOM 1570 C C . GLU A 1 198 ? -3.406 -5.500 -10.303 1.00 84.12 198 GLU A C 1
ATOM 1572 O O . GLU A 1 198 ? -4.436 -4.830 -10.410 1.00 84.12 198 GLU A O 1
ATOM 1577 N N . ASP A 1 199 ? -2.340 -5.079 -9.620 1.00 79.44 199 ASP A N 1
ATOM 1578 C CA . ASP A 1 199 ? -2.278 -3.832 -8.853 1.00 79.44 199 ASP A CA 1
ATOM 1579 C C . ASP A 1 199 ? -2.077 -2.608 -9.759 1.00 79.44 199 ASP A C 1
ATOM 1581 O O . ASP A 1 199 ? -1.072 -1.898 -9.704 1.00 79.44 199 ASP A O 1
ATOM 1585 N N . THR A 1 200 ? -3.045 -2.379 -10.640 1.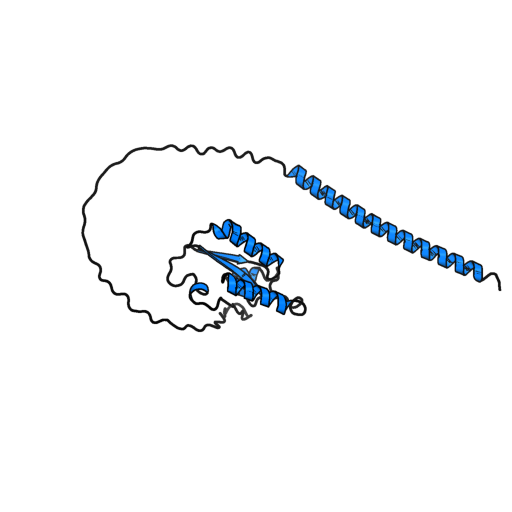00 79.00 200 THR A N 1
ATOM 1586 C CA . THR A 1 200 ? -3.082 -1.236 -11.550 1.00 79.00 200 THR A CA 1
ATOM 1587 C C . THR A 1 200 ? -4.191 -0.277 -11.144 1.00 79.00 200 THR A C 1
ATOM 1589 O O . THR A 1 200 ? -5.200 -0.665 -10.556 1.00 79.00 200 THR A O 1
ATOM 1592 N N . TYR A 1 201 ? -4.029 1.003 -11.486 1.00 77.88 201 TYR A N 1
ATOM 1593 C CA . TYR A 1 201 ? -5.060 2.010 -11.218 1.00 77.88 201 TYR A CA 1
ATOM 1594 C C . TYR A 1 201 ? -6.390 1.670 -11.912 1.00 77.88 201 TYR A C 1
ATOM 1596 O O . TYR A 1 201 ? -7.454 1.884 -11.340 1.00 77.88 201 TYR A O 1
ATOM 1604 N N . GLY A 1 202 ? -6.325 1.053 -13.099 1.00 76.31 202 GLY A N 1
ATOM 1605 C CA . GLY A 1 202 ? -7.501 0.568 -13.822 1.00 76.31 202 GLY A CA 1
ATOM 1606 C C . GLY A 1 202 ? -8.315 -0.459 -13.033 1.00 76.31 202 GLY A C 1
ATOM 1607 O O . GLY A 1 202 ? -9.531 -0.472 -13.153 1.00 76.31 202 GLY A O 1
ATOM 1608 N N . ASN A 1 203 ? -7.679 -1.238 -12.155 1.00 78.06 203 ASN A N 1
ATOM 1609 C CA . ASN A 1 203 ? -8.326 -2.271 -11.342 1.00 78.06 203 ASN A CA 1
ATOM 1610 C C . ASN A 1 203 ? -8.689 -1.805 -9.925 1.00 78.06 203 ASN A C 1
ATOM 1612 O O . ASN A 1 203 ? -9.102 -2.613 -9.092 1.00 78.06 203 ASN A O 1
ATOM 1616 N N . LEU A 1 204 ? -8.553 -0.512 -9.619 1.00 76.88 204 LEU A N 1
ATOM 1617 C CA . LEU A 1 204 ? -8.868 0.002 -8.286 1.00 76.88 204 LEU A CA 1
ATOM 1618 C C . LEU A 1 204 ? -10.354 -0.180 -7.938 1.00 76.88 204 LEU A C 1
ATOM 1620 O O . LEU A 1 204 ? -10.679 -0.487 -6.795 1.00 76.88 204 LEU A O 1
ATOM 1624 N N . HIS A 1 205 ? -11.236 -0.064 -8.934 1.00 76.31 205 HIS A N 1
ATOM 1625 C CA . HIS A 1 205 ? -12.667 -0.319 -8.770 1.00 76.31 205 HIS A CA 1
ATOM 1626 C C . HIS A 1 205 ? -12.946 -1.769 -8.346 1.00 76.31 205 HIS A C 1
ATOM 1628 O O . HIS A 1 205 ? -13.744 -1.997 -7.446 1.00 76.31 205 HIS A O 1
ATOM 1634 N N . LEU A 1 206 ? -12.220 -2.742 -8.910 1.00 74.38 206 LEU A N 1
ATOM 1635 C CA . LEU A 1 206 ? -12.362 -4.154 -8.545 1.00 74.38 206 LEU A CA 1
ATOM 1636 C C . LEU A 1 206 ? -11.916 -4.402 -7.104 1.00 74.38 206 LEU A C 1
ATOM 1638 O O . LEU A 1 206 ? -12.589 -5.130 -6.385 1.00 74.38 206 LEU A O 1
ATOM 1642 N N . LYS A 1 207 ? -10.843 -3.745 -6.640 1.00 73.50 207 LYS A N 1
ATOM 1643 C CA . LYS A 1 207 ? -10.454 -3.819 -5.223 1.00 73.50 207 LYS A CA 1
ATOM 1644 C C . LYS A 1 207 ? -11.559 -3.310 -4.291 1.00 73.50 207 LYS A C 1
ATOM 1646 O O . LYS A 1 207 ? -11.724 -3.880 -3.224 1.00 73.50 207 LYS A O 1
ATOM 1651 N N . GLY A 1 208 ? -12.294 -2.272 -4.692 1.00 70.94 208 GLY A N 1
ATOM 1652 C CA . GLY A 1 208 ? -13.427 -1.742 -3.926 1.00 70.94 208 GLY A CA 1
ATOM 1653 C C . GLY A 1 208 ? -14.716 -2.564 -4.031 1.00 70.94 208 GLY A C 1
ATOM 1654 O O . GLY A 1 208 ? -15.594 -2.392 -3.205 1.00 70.94 208 GLY A O 1
ATOM 1655 N N . CYS A 1 209 ? -14.861 -3.439 -5.030 1.00 71.56 209 CYS A N 1
ATOM 1656 C CA . CYS A 1 209 ? -16.000 -4.363 -5.108 1.00 71.56 209 CYS A CA 1
ATOM 1657 C C . CYS A 1 209 ? -15.755 -5.669 -4.342 1.00 71.56 209 CYS A C 1
ATOM 1659 O O . CYS A 1 209 ? -16.709 -6.331 -3.945 1.00 71.56 209 CYS A O 1
ATOM 1661 N N . ILE A 1 210 ? -14.490 -6.070 -4.182 1.00 70.19 210 ILE A N 1
ATOM 1662 C CA . ILE A 1 210 ? -14.115 -7.300 -3.470 1.00 70.19 210 ILE A CA 1
ATOM 1663 C C . ILE A 1 210 ? -14.295 -7.151 -1.948 1.00 70.19 210 ILE A C 1
ATOM 1665 O O . ILE A 1 210 ? -14.510 -8.157 -1.270 1.00 70.19 210 ILE A O 1
ATOM 1669 N N . PHE A 1 211 ? -14.204 -5.928 -1.420 1.00 64.94 211 PHE A N 1
ATOM 1670 C CA . PHE A 1 211 ? -14.237 -5.632 0.010 1.00 64.94 211 PHE A CA 1
ATOM 1671 C C . PHE A 1 211 ? -15.166 -4.473 0.343 1.00 64.94 211 PHE A C 1
ATOM 1673 O O . PHE A 1 211 ? -15.796 -4.542 1.420 1.00 64.94 211 PHE A O 1
#

Sequence (211 aa):
MENRKTNLTRRFAIRQSVWNLHTFCVRFCILFAFFLLAFLILIRTNFLHTPPFFSSRFTLPLPSSLPSSLPPSSSSSAPSSLPPSSPLSFSFSSVVHFSNFHLPFRIQMPFSSAVAFPCAGRPVLGAVLVMSRRNGTGAIRREAIRQSWGRTAPKDVVIRFVVGNASKSERKRAEKKEDAFLEAEQRKYGDLIRCDLEDTYGNLHLKGCIF

Radius of gyration: 32.41 Å; chains: 1; bounding box: 80×60×102 Å